Protein AF-A0A933KS26-F1 (afdb_monomer)

Nearest PDB structures (foldseek):
  6jbq-assembly1_C  TM=3.076E-01  e=9.518E+00  Escherichia coli K-12

Mean predicted aligned error: 9.82 Å

Sequence (271 aa):
MSALLAINWEPELRGILIVIIAVGTLCGSVYLILGTNLGARLGFLVALAALAGWMFIMGATWWTYSKGLLGEEPSWQPVAGKTIVREYTALSELGLLESPFTATDDVAADAGSIETLLTEQGWAKLDSALPSFQQAASAGGVLVEETKTFAAGEFQVVNVFDIGGQRTPILFDGKVDFVAFFHKPHYVLVEVAPLVPQRTEPGRAPARAVIDTSRPHEYVYMIRDTGSKRVPAAIICISSLVILLLLCWLLHTRDRRVMENRSAKALPAGA

Radius of gyration: 31.99 Å; Cα contacts (8 Å, |Δi|>4): 354; chains: 1; bounding box: 66×69×98 Å

Foldseek 3Di:
DDPPDPPPPDVPVVVVVVVVCCCCVVLVVQLVVQCVVPNNVVSNLVSLLVVLVVLLVVLVVCLVVLDDDFWDAKAWAADPPLFKAQAQQVCVVVVLAVDRDDDDQFQVVSVVVVVVRNVVVPWDKDDPPDPVFVRVQVRSVVVCCVVVVDHPPQKDFDIKTKDFFDFDDCPPNNPCVVPRPDGDKIKMKTKMFTWDDWDDDPPDDTDDTDGDRNGHIMIGIIIIDNICGSVVSNCSNVVSVVSSVVSVVVVVVVVVVVVVVVPDDDDPDDD

Secondary structure (DSSP, 8-state):
---S------HHHHHHHHHHHHHIIIIIHHHHHHHHHH-HHHHHHHHHHHHHHHHHHHHHHHHHHT-SS--PPPEEEEPTT-SEE-SHHHHHHTTSSSSPPPP-S-HHHHHHHHHHHHHHTTPEEPPTTSHHHHHHHHHHHHHHHHTTSS-TTSEEEEEEEEEE--EE--BGGGTBGGG--EE--EEEEEEEEEB------TTSPPPPP-B-TTS--EEEEEEEE---TTHHHHHHHHHHHHHHHHHHHHHHHHHHHHHHHHHSPPPPPP-

Structure (mmCIF, N/CA/C/O backbone):
data_AF-A0A933KS26-F1
#
_entry.id   AF-A0A933KS26-F1
#
loop_
_atom_site.group_PDB
_atom_site.id
_atom_site.type_symbol
_atom_site.label_atom_id
_atom_site.label_alt_id
_atom_site.label_comp_id
_atom_site.label_asym_id
_atom_site.label_entity_id
_atom_site.label_seq_id
_atom_site.pdbx_PDB_ins_code
_atom_site.Cartn_x
_atom_site.Cartn_y
_atom_site.Cartn_z
_atom_site.occupancy
_atom_site.B_iso_or_equiv
_atom_site.auth_seq_id
_atom_site.auth_comp_id
_atom_site.auth_asym_id
_atom_site.auth_atom_id
_atom_site.pdbx_PDB_model_num
ATOM 1 N N . MET A 1 1 ? 2.647 50.883 -29.954 1.00 39.91 1 MET A N 1
ATOM 2 C CA . MET A 1 1 ? 3.606 49.795 -30.236 1.00 39.91 1 MET A CA 1
ATOM 3 C C . MET A 1 1 ? 3.744 48.988 -28.955 1.00 39.91 1 MET A C 1
ATOM 5 O O . MET A 1 1 ? 4.639 49.237 -28.166 1.00 39.91 1 MET A O 1
ATOM 9 N N . SER A 1 2 ? 2.772 48.114 -28.697 1.00 47.41 2 SER A N 1
ATOM 10 C CA . SER A 1 2 ? 2.644 47.382 -27.431 1.00 47.41 2 SER A CA 1
ATOM 11 C C . SER A 1 2 ? 2.545 45.898 -27.757 1.00 47.41 2 SER A C 1
ATOM 13 O O . SER A 1 2 ? 1.475 45.308 -27.727 1.00 47.41 2 SER A O 1
ATOM 15 N N . ALA A 1 3 ? 3.677 45.333 -28.168 1.00 53.22 3 ALA A N 1
ATOM 16 C CA . ALA A 1 3 ? 3.873 43.900 -28.360 1.00 53.22 3 ALA A CA 1
ATOM 17 C C . ALA A 1 3 ? 4.931 43.409 -27.361 1.00 53.22 3 ALA A C 1
ATOM 19 O O . ALA A 1 3 ? 5.930 42.803 -27.732 1.00 53.22 3 ALA A O 1
ATOM 20 N N . LEU A 1 4 ? 4.742 43.741 -26.083 1.00 47.09 4 LEU A N 1
ATOM 21 C CA . LEU A 1 4 ? 5.541 43.209 -24.988 1.00 47.09 4 LEU A CA 1
ATOM 22 C C . LEU A 1 4 ? 4.600 42.487 -24.023 1.00 47.09 4 LEU A C 1
ATOM 24 O O . LEU A 1 4 ? 3.883 43.113 -23.251 1.00 47.09 4 LEU A O 1
ATOM 28 N N . LEU A 1 5 ? 4.669 41.155 -24.096 1.00 49.09 5 LEU A N 1
ATOM 29 C CA . LEU A 1 5 ? 4.452 40.229 -22.982 1.00 49.09 5 LEU A CA 1
ATOM 30 C C . LEU A 1 5 ? 3.000 39.967 -22.554 1.00 49.09 5 LEU A C 1
ATOM 32 O O . LEU A 1 5 ? 2.676 40.003 -21.372 1.00 49.09 5 LEU A O 1
ATOM 36 N N . ALA A 1 6 ? 2.162 39.527 -23.493 1.00 48.25 6 ALA A N 1
ATOM 37 C CA . ALA A 1 6 ? 1.100 38.580 -23.151 1.00 48.25 6 ALA A CA 1
ATOM 38 C C . ALA A 1 6 ? 1.718 37.177 -22.986 1.00 48.25 6 ALA A C 1
ATOM 40 O O . ALA A 1 6 ? 1.556 36.306 -23.836 1.00 48.25 6 ALA A O 1
ATOM 41 N N . ILE A 1 7 ? 2.493 36.963 -21.917 1.00 59.97 7 ILE A N 1
ATOM 42 C CA . ILE A 1 7 ? 2.753 35.603 -21.430 1.00 59.97 7 ILE A CA 1
ATOM 43 C C . ILE A 1 7 ? 1.516 35.240 -20.620 1.00 59.97 7 ILE A C 1
ATOM 45 O O . ILE A 1 7 ? 1.444 35.497 -19.420 1.00 59.97 7 ILE A O 1
ATOM 49 N N . ASN A 1 8 ? 0.501 34.725 -21.308 1.00 63.41 8 ASN A N 1
ATOM 50 C CA . ASN A 1 8 ? -0.657 34.166 -20.637 1.00 63.41 8 ASN A CA 1
ATOM 51 C C . ASN A 1 8 ? -0.196 32.909 -19.882 1.00 63.41 8 ASN A C 1
ATOM 53 O O . ASN A 1 8 ? 0.562 32.096 -20.420 1.00 63.41 8 ASN A O 1
ATOM 57 N N . TRP A 1 9 ? -0.571 32.776 -18.609 1.00 68.25 9 TRP A N 1
ATOM 58 C CA . TRP A 1 9 ? -0.216 31.601 -17.815 1.00 68.25 9 TRP A CA 1
ATOM 59 C C . TRP A 1 9 ? -1.054 30.409 -18.279 1.00 68.25 9 TRP A C 1
ATOM 61 O O . TRP A 1 9 ? -2.146 30.166 -17.774 1.00 68.25 9 TRP A O 1
ATOM 71 N N . GLU A 1 10 ? -0.533 29.678 -19.261 1.00 80.38 10 GLU A N 1
ATOM 72 C CA . GLU A 1 10 ? -1.146 28.467 -19.807 1.00 80.38 10 GLU A CA 1
ATOM 73 C C . GLU A 1 10 ? -0.309 27.252 -19.377 1.00 80.38 10 GLU A C 1
ATOM 75 O O . GLU A 1 10 ? 0.613 26.834 -20.091 1.00 80.38 10 GLU A O 1
ATOM 80 N N . PRO A 1 11 ? -0.559 26.706 -18.169 1.00 74.31 11 PRO A N 1
ATOM 81 C CA . PRO A 1 11 ? 0.260 25.639 -17.596 1.00 74.31 11 PRO A CA 1
ATOM 82 C C . PRO A 1 11 ? 0.267 24.374 -18.463 1.00 74.31 11 PRO A C 1
ATOM 84 O O . PRO A 1 11 ? 1.274 23.670 -18.498 1.00 74.31 11 PRO A O 1
ATOM 87 N N . GLU A 1 12 ? -0.807 24.125 -19.211 1.00 83.44 12 GLU A N 1
ATOM 88 C CA . GLU A 1 12 ? -0.929 22.984 -20.121 1.00 83.44 12 GLU A CA 1
ATOM 89 C C . GLU A 1 12 ? 0.024 23.097 -21.321 1.00 83.44 12 GLU A C 1
ATOM 91 O O . GLU A 1 12 ? 0.838 22.199 -21.547 1.00 83.44 12 GLU A O 1
ATOM 96 N N . LEU A 1 13 ? 0.009 24.228 -22.044 1.00 83.75 13 LEU A N 1
ATOM 97 C CA . LEU A 1 13 ? 0.915 24.452 -23.178 1.00 83.75 13 LEU A CA 1
ATOM 98 C C . LEU A 1 13 ? 2.374 24.489 -22.735 1.00 83.75 13 LEU A C 1
ATOM 100 O O . LEU A 1 13 ? 3.243 23.898 -23.380 1.00 83.75 13 LEU A O 1
ATOM 104 N N . ARG A 1 14 ? 2.652 25.155 -21.609 1.00 83.62 14 ARG A N 1
ATOM 105 C CA . ARG A 1 14 ? 4.003 25.213 -21.052 1.00 83.62 14 ARG A CA 1
ATOM 106 C C . ARG A 1 14 ? 4.489 23.823 -20.647 1.00 83.62 14 ARG A C 1
ATOM 108 O O . ARG A 1 14 ? 5.637 23.490 -20.928 1.00 83.62 14 ARG A O 1
ATOM 115 N N . GLY A 1 15 ? 3.629 23.014 -20.030 1.00 87.75 15 GLY A N 1
ATOM 116 C CA . GLY A 1 15 ? 3.935 21.636 -19.651 1.00 87.75 15 GLY A CA 1
ATOM 117 C C . GLY A 1 15 ? 4.295 20.773 -20.859 1.00 87.75 15 GLY A C 1
ATOM 118 O O . GLY A 1 15 ? 5.360 20.156 -20.873 1.00 87.75 15 GLY A O 1
ATOM 119 N N . ILE A 1 16 ? 3.469 20.796 -21.908 1.00 89.75 16 ILE A N 1
ATOM 120 C CA . ILE A 1 16 ? 3.724 20.045 -23.148 1.00 89.75 16 ILE A CA 1
ATOM 121 C C . ILE A 1 16 ? 5.032 20.504 -23.802 1.00 89.75 16 ILE A C 1
ATOM 123 O O . ILE A 1 16 ? 5.861 19.671 -24.173 1.00 89.75 16 ILE A O 1
ATOM 127 N N . LEU A 1 17 ? 5.256 21.818 -23.903 1.00 90.31 17 LEU A N 1
ATOM 128 C CA . LEU A 1 17 ? 6.472 22.367 -24.501 1.00 90.31 17 LEU A CA 1
ATOM 129 C C . LEU A 1 17 ? 7.728 21.930 -23.733 1.00 90.31 17 LEU A C 1
ATOM 131 O O . LEU A 1 17 ? 8.716 21.538 -24.352 1.00 90.31 17 LEU A O 1
ATOM 135 N N . ILE A 1 18 ? 7.686 21.944 -22.397 1.00 91.31 18 ILE A N 1
ATOM 136 C CA . ILE A 1 18 ? 8.793 21.473 -21.553 1.00 91.31 18 ILE A CA 1
ATOM 137 C C . ILE A 1 18 ? 9.080 19.993 -21.816 1.00 91.31 18 ILE A C 1
ATOM 139 O O . ILE A 1 18 ? 10.245 19.627 -21.947 1.00 91.31 18 ILE A O 1
ATOM 143 N N . VAL A 1 19 ? 8.051 19.150 -21.944 1.00 90.62 19 VAL A N 1
ATOM 144 C CA . VAL A 1 19 ? 8.231 17.721 -22.249 1.00 90.62 19 VAL A CA 1
ATOM 145 C C . VAL A 1 19 ? 8.859 17.527 -23.630 1.00 90.62 19 VAL A C 1
ATOM 147 O O . VAL A 1 19 ? 9.815 16.765 -23.754 1.00 90.62 19 VAL A O 1
ATOM 150 N N . ILE A 1 20 ? 8.393 18.247 -24.656 1.00 91.94 20 ILE A N 1
ATOM 151 C CA . ILE A 1 20 ? 8.970 18.173 -26.009 1.00 91.94 20 ILE A CA 1
ATOM 152 C C . ILE A 1 20 ? 10.442 18.596 -25.991 1.00 91.94 20 ILE A C 1
ATOM 154 O O . ILE A 1 20 ? 11.290 17.887 -26.536 1.00 91.94 20 ILE A O 1
ATOM 158 N N . ILE A 1 21 ? 10.764 19.717 -25.339 1.00 92.81 21 ILE A N 1
ATOM 159 C CA . ILE A 1 21 ? 12.144 20.203 -25.219 1.00 92.81 21 ILE A CA 1
ATOM 160 C C . ILE A 1 21 ? 12.997 19.200 -24.438 1.00 92.81 21 ILE A C 1
ATOM 162 O O . ILE A 1 21 ? 14.117 18.914 -24.856 1.00 92.81 21 ILE A O 1
ATOM 166 N N . ALA A 1 22 ? 12.487 18.626 -23.346 1.00 91.44 22 ALA A N 1
ATOM 167 C CA . ALA A 1 22 ? 13.200 17.621 -22.564 1.00 91.44 22 ALA A CA 1
ATOM 168 C C . ALA A 1 22 ? 13.488 16.359 -23.389 1.00 91.44 22 ALA A C 1
ATOM 170 O O . ALA A 1 22 ? 14.626 15.901 -23.408 1.00 91.44 22 ALA A O 1
ATOM 171 N N . VAL A 1 23 ? 12.508 15.829 -24.128 1.00 90.81 23 VAL A N 1
ATOM 172 C CA . VAL A 1 23 ? 12.695 14.647 -24.989 1.00 90.81 23 VAL A CA 1
ATOM 173 C C . VAL A 1 23 ? 13.665 14.952 -26.133 1.00 90.81 23 VAL A C 1
ATOM 175 O O . VAL A 1 23 ? 14.605 14.189 -26.363 1.00 90.81 23 VAL A O 1
ATOM 178 N N . GLY A 1 24 ? 13.489 16.083 -26.821 1.00 91.62 24 GLY A N 1
ATOM 179 C CA . GLY A 1 24 ? 14.363 16.501 -27.918 1.00 91.62 24 GLY A CA 1
ATOM 180 C C . GLY A 1 24 ? 15.803 16.752 -27.466 1.00 91.62 24 GLY A C 1
ATOM 181 O O . GLY A 1 24 ? 16.745 16.329 -28.132 1.00 91.62 24 GLY A O 1
ATOM 182 N N . THR A 1 25 ? 15.988 17.373 -26.302 1.00 92.38 25 THR A N 1
ATOM 183 C CA . THR A 1 25 ? 17.320 17.699 -25.778 1.00 92.38 25 THR A CA 1
ATOM 184 C C . THR A 1 25 ? 17.983 16.480 -25.152 1.00 92.38 25 THR A C 1
ATOM 186 O O . THR A 1 25 ? 19.143 16.222 -25.438 1.00 92.38 25 THR A O 1
ATOM 189 N N . LEU A 1 26 ? 17.281 15.697 -24.331 1.00 89.75 26 LEU A N 1
ATOM 190 C CA . LEU A 1 26 ? 17.868 14.554 -23.629 1.00 89.75 26 LEU A CA 1
ATOM 191 C C . LEU A 1 26 ? 18.046 13.344 -24.554 1.00 89.75 26 LEU A C 1
ATOM 193 O O . LEU A 1 26 ? 19.147 12.819 -24.673 1.00 89.75 26 LEU A O 1
ATOM 197 N N . CYS A 1 27 ? 16.981 12.906 -25.232 1.00 91.62 27 CYS A N 1
ATOM 198 C CA . CYS A 1 27 ? 17.033 11.720 -26.094 1.00 91.62 27 CYS A CA 1
ATOM 199 C C . CYS A 1 27 ? 17.557 12.067 -27.493 1.00 91.62 27 CYS A C 1
ATOM 201 O O . CYS A 1 27 ? 18.358 11.328 -28.068 1.00 91.62 27 CYS A O 1
ATOM 203 N N . GLY A 1 28 ? 17.120 13.205 -28.042 1.00 91.81 28 GLY A N 1
ATOM 204 C CA . GLY A 1 28 ? 17.497 13.626 -29.389 1.00 91.81 28 GLY A CA 1
ATOM 205 C C . GLY A 1 28 ? 18.976 13.991 -29.517 1.00 91.81 28 GLY A C 1
ATOM 206 O O . GLY A 1 28 ? 19.600 13.582 -30.493 1.00 91.81 28 GLY A O 1
ATOM 207 N N . SER A 1 29 ? 19.579 14.675 -28.535 1.00 94.12 29 SER A N 1
ATOM 208 C CA . SER A 1 29 ? 21.012 15.017 -28.603 1.00 94.12 29 SER A CA 1
ATOM 209 C C . SER A 1 29 ? 21.910 13.777 -28.629 1.00 94.12 29 SER A C 1
ATOM 211 O O . SER A 1 29 ? 22.796 13.680 -29.478 1.00 94.12 29 SER A O 1
ATOM 213 N N . VAL A 1 30 ? 21.635 12.792 -27.767 1.00 94.31 30 VAL A N 1
ATOM 214 C CA . VAL A 1 30 ? 22.367 11.519 -27.718 1.00 94.31 30 VAL A CA 1
ATOM 215 C C . VAL A 1 30 ? 22.238 10.784 -29.052 1.00 94.31 30 VAL A C 1
ATOM 217 O O . VAL A 1 30 ? 23.239 10.314 -29.595 1.00 94.31 30 VAL A O 1
ATOM 220 N N . TYR A 1 31 ? 21.033 10.743 -29.630 1.00 95.25 31 TYR A N 1
ATOM 221 C CA . TYR A 1 31 ? 20.826 10.161 -30.953 1.00 95.25 31 TYR A CA 1
ATOM 222 C C . TYR A 1 31 ? 21.597 10.901 -32.054 1.00 95.25 31 TYR A C 1
ATOM 224 O O . TYR A 1 31 ? 22.240 10.243 -32.867 1.00 95.25 31 TYR A O 1
ATOM 232 N N . LEU A 1 32 ? 21.577 12.237 -32.095 1.00 94.50 32 LEU A N 1
ATOM 233 C CA . LEU A 1 32 ? 22.277 13.009 -33.129 1.00 94.50 32 LEU A CA 1
ATOM 234 C C . LEU A 1 32 ? 23.794 12.799 -33.073 1.00 94.50 32 LEU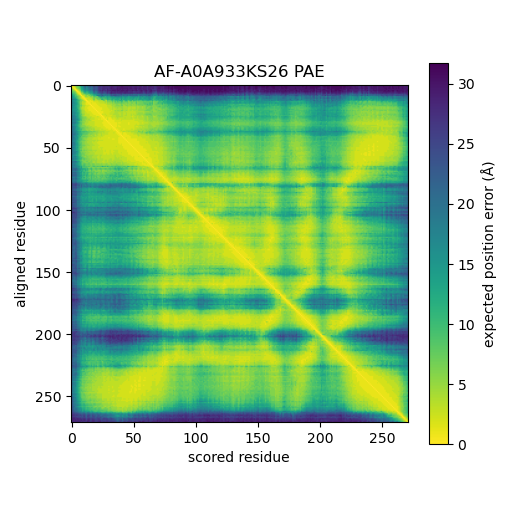 A C 1
ATOM 236 O O . LEU A 1 32 ? 24.423 12.615 -34.114 1.00 94.50 32 LEU A O 1
ATOM 240 N N . ILE A 1 33 ? 24.374 12.766 -31.871 1.00 95.00 33 ILE A N 1
ATOM 241 C CA . ILE A 1 33 ? 25.806 12.499 -31.680 1.00 95.00 33 ILE A CA 1
ATOM 242 C C . ILE A 1 33 ? 26.152 11.083 -32.156 1.00 95.00 33 ILE A C 1
ATOM 244 O O . ILE A 1 33 ? 27.109 10.891 -32.904 1.00 95.00 33 ILE A O 1
ATOM 248 N N . LEU A 1 34 ? 25.377 10.071 -31.766 1.00 95.62 34 LEU A N 1
ATOM 249 C CA . LEU A 1 34 ? 25.652 8.691 -32.175 1.00 95.62 34 LEU A CA 1
ATOM 250 C C . LEU A 1 34 ? 25.362 8.458 -33.662 1.00 95.62 34 LEU A C 1
ATOM 252 O O . LEU A 1 34 ? 26.085 7.718 -34.325 1.00 95.62 34 LEU A O 1
ATOM 256 N N . GLY A 1 35 ? 24.330 9.099 -34.203 1.00 94.69 35 GLY A N 1
ATOM 257 C CA . GLY A 1 35 ? 23.905 8.975 -35.593 1.00 94.69 35 GLY A CA 1
ATOM 258 C C . GLY A 1 35 ? 24.939 9.506 -36.582 1.00 94.69 35 GLY A C 1
ATOM 259 O O . GLY A 1 35 ? 25.124 8.898 -37.635 1.00 94.69 35 GLY A O 1
ATOM 260 N N . THR A 1 36 ? 25.657 10.579 -36.238 1.00 95.06 36 THR A N 1
ATOM 261 C CA . THR A 1 36 ? 26.740 11.120 -37.079 1.00 95.06 36 THR A CA 1
ATOM 262 C C . THR A 1 36 ? 28.006 10.264 -37.045 1.00 95.06 36 THR A C 1
ATOM 264 O O . THR A 1 36 ? 28.696 10.179 -38.055 1.00 95.06 36 THR A O 1
ATOM 267 N N . ASN A 1 37 ? 28.289 9.582 -35.930 1.00 95.31 37 ASN A N 1
ATOM 268 C CA . ASN A 1 37 ? 29.493 8.755 -35.777 1.00 95.31 37 ASN A CA 1
ATOM 269 C C . ASN A 1 37 ? 29.310 7.302 -36.248 1.00 95.31 37 ASN A C 1
ATOM 271 O O . ASN A 1 37 ? 30.234 6.696 -36.787 1.00 95.31 37 ASN A O 1
ATOM 275 N N . LEU A 1 38 ? 28.128 6.722 -36.029 1.00 92.44 38 LEU A N 1
ATOM 276 C CA . LEU A 1 38 ? 27.852 5.294 -36.233 1.00 92.44 38 LEU A CA 1
ATOM 277 C C . LEU A 1 38 ? 26.854 5.019 -37.373 1.00 92.44 38 LEU A C 1
ATOM 279 O O . LEU A 1 38 ? 26.616 3.861 -37.727 1.00 92.44 38 LEU A O 1
ATOM 283 N N . GLY A 1 39 ? 26.263 6.072 -37.943 1.00 93.81 39 GLY A N 1
ATOM 284 C CA . GLY A 1 39 ? 25.166 6.008 -38.905 1.00 93.81 39 GLY A CA 1
ATOM 285 C C . GLY A 1 39 ? 23.793 5.991 -38.227 1.00 93.81 39 GLY A C 1
ATOM 286 O O . GLY A 1 39 ? 23.623 5.432 -37.145 1.00 93.81 39 GLY A O 1
ATOM 287 N N . ALA A 1 40 ? 22.783 6.567 -38.888 1.00 92.75 40 ALA A N 1
ATOM 288 C CA . ALA A 1 40 ? 21.451 6.802 -38.315 1.00 92.75 40 ALA A CA 1
ATOM 289 C C . ALA A 1 40 ? 20.807 5.546 -37.697 1.00 92.75 40 ALA A C 1
ATOM 291 O O . ALA A 1 40 ? 20.343 5.562 -36.561 1.00 92.75 40 ALA A O 1
ATOM 292 N N . ARG A 1 41 ? 20.825 4.415 -38.412 1.00 92.44 41 ARG A N 1
ATOM 293 C CA . ARG A 1 41 ? 20.159 3.186 -37.952 1.00 92.44 41 ARG A CA 1
ATOM 294 C C . ARG A 1 41 ? 20.836 2.567 -36.726 1.00 92.44 41 ARG A C 1
ATOM 296 O O . ARG A 1 41 ? 20.150 2.089 -35.829 1.00 92.44 41 ARG A O 1
ATOM 303 N N . LEU A 1 42 ? 22.171 2.573 -36.688 1.00 93.38 42 LEU A N 1
ATOM 304 C CA . LEU A 1 42 ? 22.922 2.013 -35.565 1.00 93.38 42 LEU A CA 1
ATOM 305 C C . LEU A 1 42 ? 22.930 2.967 -34.373 1.00 93.38 42 LEU A C 1
ATOM 307 O O . LEU A 1 42 ? 22.696 2.532 -33.250 1.00 93.38 42 LEU A O 1
ATOM 311 N N . GLY A 1 43 ? 23.113 4.263 -34.629 1.00 94.12 43 GLY A N 1
ATOM 312 C CA . GLY A 1 43 ? 23.008 5.306 -33.617 1.00 94.12 43 GLY A CA 1
ATOM 313 C C . GLY A 1 43 ? 21.656 5.283 -32.905 1.00 94.12 43 GLY A C 1
ATOM 314 O O . GLY A 1 43 ? 21.623 5.405 -31.685 1.00 94.12 43 GLY A O 1
ATOM 315 N N . PHE A 1 44 ? 20.557 5.023 -33.626 1.00 94.00 44 PHE A N 1
ATOM 316 C CA . PHE A 1 44 ? 19.229 4.856 -33.025 1.00 94.00 44 PHE A CA 1
ATOM 317 C C . PHE A 1 44 ? 19.162 3.662 -32.065 1.00 94.00 44 PHE A C 1
ATOM 319 O O . PHE A 1 44 ? 18.711 3.817 -30.933 1.00 94.00 44 PHE A O 1
ATOM 326 N N . LEU A 1 45 ? 19.636 2.481 -32.483 1.00 94.75 45 LEU A N 1
ATOM 327 C CA . LEU A 1 45 ? 19.616 1.279 -31.637 1.00 94.75 45 LEU A CA 1
ATOM 328 C C . LEU A 1 45 ? 20.463 1.451 -30.372 1.00 94.75 45 LEU A C 1
ATOM 330 O O . LEU A 1 45 ? 20.037 1.040 -29.295 1.00 94.75 45 LEU A O 1
ATOM 334 N N . VAL A 1 46 ? 21.634 2.084 -30.490 1.00 95.69 46 VAL A N 1
ATOM 335 C CA . VAL A 1 46 ? 22.512 2.362 -29.344 1.00 95.69 46 VAL A CA 1
ATOM 336 C C . VAL A 1 46 ? 21.882 3.396 -28.409 1.00 95.69 46 VAL A C 1
ATOM 338 O O . VAL A 1 46 ? 21.859 3.179 -27.200 1.00 95.69 46 VAL A O 1
ATOM 341 N N . ALA A 1 47 ? 21.322 4.486 -28.943 1.00 95.56 47 ALA A N 1
ATOM 342 C CA . ALA A 1 47 ? 20.643 5.502 -28.139 1.00 95.56 47 ALA A CA 1
ATOM 343 C C . ALA A 1 47 ? 19.429 4.923 -27.392 1.00 95.56 47 ALA A C 1
ATOM 345 O O . ALA A 1 47 ? 19.246 5.192 -26.206 1.00 95.56 47 ALA A O 1
ATOM 346 N N . LEU A 1 48 ? 18.630 4.081 -28.055 1.00 94.44 48 LEU A N 1
ATOM 347 C CA . LEU A 1 48 ? 17.480 3.423 -27.437 1.00 94.44 48 LEU A CA 1
ATOM 348 C C . LEU A 1 48 ? 17.910 2.417 -26.359 1.00 94.44 48 LEU A C 1
ATOM 350 O O . LEU A 1 48 ? 17.275 2.345 -25.309 1.00 94.44 48 LEU A O 1
ATOM 354 N N . ALA A 1 49 ? 19.006 1.683 -26.579 1.00 96.25 49 ALA A N 1
ATOM 355 C CA . ALA A 1 49 ? 19.572 0.786 -25.572 1.00 96.25 49 ALA A CA 1
ATOM 356 C C . ALA A 1 49 ? 20.056 1.569 -24.343 1.00 96.25 49 ALA A C 1
ATOM 358 O O . ALA A 1 49 ? 19.782 1.172 -23.213 1.00 96.25 49 ALA A O 1
ATOM 359 N N . ALA A 1 50 ? 20.705 2.718 -24.552 1.00 95.25 50 ALA A N 1
ATOM 360 C CA . ALA A 1 50 ? 21.128 3.600 -23.470 1.00 95.25 50 ALA A CA 1
ATOM 361 C C . ALA A 1 50 ? 19.931 4.150 -22.674 1.00 95.25 50 ALA A C 1
ATOM 363 O O . ALA A 1 50 ? 19.956 4.125 -21.444 1.00 95.25 50 ALA A O 1
ATOM 364 N N . LEU A 1 51 ? 18.859 4.575 -23.354 1.00 95.00 51 LEU A N 1
ATOM 365 C CA . LEU A 1 51 ? 17.626 5.022 -22.701 1.00 95.00 51 LEU A CA 1
ATOM 366 C C . LEU A 1 51 ? 16.973 3.895 -21.888 1.00 95.00 51 LEU A C 1
ATOM 368 O O . LEU A 1 51 ? 16.587 4.117 -20.743 1.00 95.00 51 LEU A O 1
ATOM 372 N N . ALA A 1 52 ? 16.887 2.682 -22.443 1.00 96.50 52 ALA A N 1
ATOM 373 C CA . ALA A 1 52 ? 16.352 1.519 -21.736 1.00 96.50 52 ALA A CA 1
ATOM 374 C C . ALA A 1 52 ? 17.197 1.157 -20.502 1.00 96.50 52 ALA A C 1
ATOM 376 O O . ALA A 1 52 ? 16.647 0.866 -19.442 1.00 96.50 52 ALA A O 1
ATOM 377 N N . GLY A 1 53 ? 18.528 1.242 -20.604 1.00 96.50 53 GLY A N 1
ATOM 378 C CA . GLY A 1 53 ? 19.439 1.043 -19.475 1.00 96.50 53 GLY A CA 1
ATOM 379 C C . GLY A 1 53 ? 19.284 2.105 -18.389 1.00 96.50 53 GLY A C 1
ATOM 380 O O . GLY A 1 53 ? 19.235 1.776 -17.205 1.00 96.50 53 GLY A O 1
ATOM 381 N N . TRP A 1 54 ? 19.120 3.369 -18.778 1.00 95.38 54 TRP A N 1
ATOM 382 C CA . TRP A 1 54 ? 18.826 4.447 -17.837 1.00 95.38 54 TRP A CA 1
ATOM 383 C C . TRP A 1 54 ? 17.475 4.239 -17.135 1.00 95.38 54 TRP A C 1
ATOM 385 O O . TRP A 1 54 ? 17.404 4.315 -15.909 1.00 95.38 54 TRP A O 1
ATOM 395 N N . MET A 1 55 ? 16.423 3.889 -17.885 1.00 94.94 55 MET A N 1
ATOM 396 C CA . MET A 1 55 ? 15.101 3.576 -17.331 1.00 94.94 55 MET A CA 1
ATOM 397 C C . MET A 1 55 ? 15.130 2.367 -16.396 1.00 94.94 55 MET A C 1
ATOM 399 O O . MET A 1 55 ? 14.430 2.368 -15.389 1.00 94.94 55 MET A O 1
ATOM 403 N N . PHE A 1 56 ? 15.958 1.359 -16.679 1.00 96.56 56 PHE A N 1
ATOM 404 C CA . PHE A 1 56 ? 16.172 0.228 -15.779 1.00 96.56 56 PHE A CA 1
ATOM 405 C C . PHE A 1 56 ? 16.797 0.670 -14.447 1.00 96.56 56 PHE A C 1
ATOM 407 O O . PHE A 1 56 ? 16.283 0.311 -13.389 1.00 96.56 56 PHE A O 1
ATOM 414 N N . ILE A 1 57 ? 17.845 1.501 -14.472 1.00 95.31 57 ILE A N 1
ATOM 415 C CA . ILE A 1 57 ? 18.492 2.016 -13.250 1.00 95.31 57 ILE A CA 1
ATOM 416 C C . ILE A 1 57 ? 17.519 2.884 -12.436 1.00 95.31 57 ILE A C 1
ATOM 418 O O . ILE A 1 57 ? 17.415 2.733 -11.213 1.00 95.31 57 ILE A O 1
ATOM 422 N N . MET A 1 58 ? 16.767 3.764 -13.103 1.00 93.88 58 MET A N 1
ATOM 423 C CA . MET A 1 58 ? 15.741 4.582 -12.450 1.00 93.88 58 MET A CA 1
ATOM 424 C C . MET A 1 58 ? 14.615 3.716 -11.890 1.00 93.88 58 MET A C 1
ATOM 426 O O . MET A 1 58 ? 14.247 3.883 -10.733 1.00 93.88 58 MET A O 1
ATOM 430 N N . GLY A 1 59 ? 14.127 2.744 -12.661 1.00 93.12 59 GLY A N 1
ATOM 431 C CA . GLY A 1 59 ? 13.104 1.791 -12.241 1.00 93.12 59 GLY A CA 1
ATOM 432 C C . GLY A 1 59 ? 13.535 0.977 -11.022 1.00 93.12 59 GLY A C 1
ATOM 433 O O . GLY A 1 59 ? 12.766 0.855 -10.074 1.00 93.12 59 GLY A O 1
ATOM 434 N N . ALA A 1 60 ? 14.779 0.494 -10.981 1.00 92.69 60 ALA A N 1
ATOM 435 C CA . ALA A 1 60 ? 15.337 -0.206 -9.824 1.00 92.69 60 ALA A CA 1
ATOM 436 C C . ALA A 1 60 ? 15.420 0.702 -8.584 1.00 92.69 60 ALA A C 1
ATOM 438 O O . ALA A 1 60 ? 15.050 0.295 -7.479 1.00 92.69 60 ALA A O 1
ATOM 439 N N . THR A 1 61 ? 15.841 1.955 -8.767 1.00 91.69 61 THR A N 1
ATOM 440 C CA . THR A 1 61 ? 15.895 2.961 -7.693 1.00 91.69 61 THR A CA 1
ATOM 441 C C . THR A 1 61 ? 14.494 3.273 -7.158 1.00 91.69 61 THR A C 1
ATOM 443 O O . THR A 1 61 ? 14.256 3.251 -5.950 1.00 91.69 61 THR A O 1
ATOM 446 N N . TRP A 1 62 ? 13.539 3.521 -8.052 1.00 92.56 62 TRP A N 1
ATOM 447 C CA . TRP A 1 62 ? 12.137 3.792 -7.738 1.00 92.56 62 TRP A CA 1
ATOM 448 C C . TRP A 1 62 ? 11.455 2.617 -7.049 1.00 92.56 62 TRP A C 1
ATOM 450 O O . TRP A 1 62 ? 10.745 2.822 -6.066 1.00 92.56 62 TRP A O 1
ATOM 460 N N . TRP A 1 63 ? 11.722 1.393 -7.500 1.00 89.75 63 TRP A N 1
ATOM 461 C CA . TRP A 1 63 ? 11.206 0.179 -6.879 1.00 89.75 63 TRP A CA 1
ATOM 462 C C . TRP A 1 63 ? 11.762 -0.000 -5.458 1.00 89.75 63 TRP A C 1
ATOM 464 O O . TRP A 1 63 ? 10.998 -0.249 -4.523 1.00 89.75 63 TRP A O 1
ATOM 474 N N . THR A 1 64 ? 13.066 0.219 -5.266 1.00 86.75 64 THR A N 1
ATOM 475 C CA . THR A 1 64 ? 13.730 0.074 -3.960 1.00 86.75 64 THR A CA 1
ATOM 476 C C . THR A 1 64 ? 13.218 1.098 -2.949 1.00 86.75 64 THR A C 1
ATOM 478 O O . THR A 1 64 ? 12.817 0.743 -1.840 1.00 86.75 64 THR A O 1
ATOM 481 N N . TYR A 1 65 ? 13.178 2.374 -3.339 1.00 86.44 65 TYR A N 1
ATOM 482 C CA . TYR A 1 65 ? 12.806 3.469 -2.441 1.00 86.44 65 TYR A CA 1
ATOM 483 C C . TYR A 1 65 ? 11.314 3.798 -2.433 1.00 86.44 65 TYR A C 1
ATOM 485 O O . TYR A 1 65 ? 10.904 4.664 -1.666 1.00 86.44 65 TYR A O 1
ATOM 493 N N . SER A 1 66 ? 10.495 3.127 -3.251 1.00 80.75 66 SER A N 1
ATOM 494 C CA . SER A 1 66 ? 9.077 3.473 -3.439 1.00 80.75 66 SER A CA 1
ATOM 495 C C . SER A 1 66 ? 8.907 4.961 -3.764 1.00 80.75 66 SER A C 1
ATOM 497 O O . SER A 1 66 ? 8.268 5.704 -3.019 1.00 80.75 66 SER A O 1
ATOM 499 N N . LYS A 1 67 ? 9.532 5.404 -4.858 1.00 85.12 67 LYS A N 1
ATOM 500 C CA . LYS A 1 67 ? 9.425 6.770 -5.403 1.00 85.12 67 LYS A CA 1
ATOM 501 C C . LYS A 1 67 ? 9.023 6.724 -6.878 1.00 85.12 67 LYS A C 1
ATOM 503 O O . LYS A 1 67 ? 9.145 5.682 -7.507 1.00 85.12 67 LYS A O 1
ATOM 508 N N . GLY A 1 68 ? 8.589 7.856 -7.432 1.00 85.56 68 GLY A N 1
ATOM 509 C CA . GLY A 1 68 ? 8.159 7.953 -8.830 1.00 85.56 68 GLY A CA 1
ATOM 510 C C . GLY A 1 68 ? 6.659 7.708 -8.975 1.00 85.56 68 GLY A C 1
ATOM 511 O O . GLY A 1 68 ? 5.877 8.277 -8.218 1.00 85.56 68 GLY A O 1
ATOM 512 N N . LEU A 1 69 ? 6.263 6.878 -9.944 1.00 86.88 69 LEU A N 1
ATOM 513 C CA . LEU A 1 69 ? 4.870 6.463 -10.106 1.00 86.88 69 LEU A CA 1
ATOM 514 C C . LEU A 1 69 ? 4.518 5.441 -9.020 1.00 86.88 69 LEU A C 1
ATOM 516 O O . LEU A 1 69 ? 4.997 4.306 -9.048 1.00 86.88 69 LEU A O 1
ATOM 520 N N . LEU A 1 70 ? 3.713 5.869 -8.054 1.00 89.56 70 LEU A N 1
ATOM 521 C CA . LEU A 1 70 ? 3.296 5.047 -6.924 1.00 89.56 70 LEU A CA 1
ATOM 522 C C . LEU A 1 70 ? 1.926 4.437 -7.190 1.00 89.56 70 LEU A C 1
ATOM 524 O O . LEU A 1 70 ? 1.050 5.087 -7.755 1.00 89.56 70 LEU A O 1
ATOM 528 N N . GLY A 1 71 ? 1.774 3.179 -6.780 1.00 89.81 71 GLY A N 1
ATOM 529 C CA . GLY A 1 71 ? 0.461 2.557 -6.646 1.00 89.81 71 GLY A CA 1
ATOM 530 C C . GLY A 1 71 ? -0.220 2.977 -5.347 1.00 89.81 71 GLY A C 1
ATOM 531 O O . GLY A 1 71 ? 0.271 3.838 -4.615 1.00 89.81 71 GLY A O 1
ATOM 532 N N . GLU A 1 72 ? -1.325 2.314 -5.039 1.00 90.88 72 GLU A N 1
ATOM 533 C CA . GLU A 1 72 ? -2.117 2.595 -3.843 1.00 90.88 72 GLU A CA 1
ATOM 534 C C . GLU A 1 72 ? -1.342 2.271 -2.563 1.00 90.88 72 GLU A C 1
ATOM 536 O O . GLU A 1 72 ? -0.609 1.274 -2.474 1.00 90.88 72 GLU A O 1
ATOM 541 N N . GLU A 1 73 ? -1.487 3.146 -1.570 1.00 89.12 73 GLU A N 1
ATOM 542 C CA . GLU A 1 73 ? -0.882 2.967 -0.258 1.00 89.12 73 GLU A CA 1
ATOM 543 C C . GLU A 1 73 ? -1.703 1.996 0.601 1.00 89.12 73 GLU A C 1
ATOM 545 O O . GLU A 1 73 ? -2.928 1.944 0.479 1.00 89.12 73 GLU A O 1
ATOM 550 N N . PRO A 1 74 ? -1.049 1.231 1.493 1.00 88.69 74 PRO A N 1
ATOM 551 C CA . PRO A 1 74 ? -1.758 0.327 2.382 1.00 88.69 74 PRO A CA 1
ATOM 552 C C . PRO A 1 74 ? -2.674 1.109 3.325 1.00 88.69 74 PRO A C 1
ATOM 554 O O . PRO A 1 74 ? -2.223 2.004 4.048 1.00 88.69 74 PRO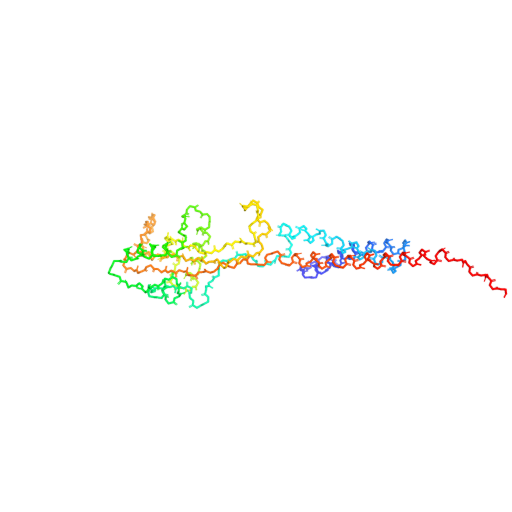 A O 1
ATOM 557 N N . SER A 1 75 ? -3.944 0.729 3.368 1.00 90.50 75 SER A N 1
ATOM 558 C CA . SER A 1 75 ? -4.988 1.397 4.142 1.00 90.50 75 SER A CA 1
ATOM 559 C C . SER A 1 75 ? -5.901 0.374 4.813 1.00 90.50 75 SER A C 1
ATOM 561 O O . SER A 1 75 ? -5.936 -0.797 4.441 1.00 90.50 75 SER A O 1
ATOM 563 N N . TRP A 1 76 ? -6.598 0.796 5.865 1.00 92.50 76 TRP A N 1
ATOM 564 C CA . TRP A 1 76 ? -7.675 -0.001 6.442 1.00 92.50 76 TRP A CA 1
ATOM 565 C C . TRP A 1 76 ? -8.934 0.241 5.620 1.00 92.50 76 TRP A C 1
ATOM 567 O O . TRP A 1 76 ? -9.312 1.390 5.410 1.00 92.50 76 TRP A O 1
ATOM 577 N N . GLN A 1 77 ? -9.543 -0.836 5.139 1.00 91.25 77 GLN A N 1
ATOM 578 C CA . GLN A 1 77 ? -10.747 -0.799 4.324 1.00 91.25 77 GLN A CA 1
ATOM 579 C C . GLN A 1 77 ? -11.909 -1.446 5.086 1.00 91.25 77 GLN A C 1
ATOM 581 O O . GLN A 1 77 ? -11.701 -2.418 5.825 1.00 91.25 77 GLN A O 1
ATOM 586 N N . PRO A 1 78 ? -13.138 -0.937 4.920 1.00 90.69 78 PRO A N 1
ATOM 587 C CA . PRO A 1 78 ? -14.316 -1.543 5.519 1.00 90.69 78 PRO A CA 1
ATOM 588 C C . PRO A 1 78 ? -14.566 -2.933 4.926 1.00 90.69 78 PRO A C 1
ATOM 590 O O . PRO A 1 78 ? -14.437 -3.143 3.717 1.00 90.69 78 PRO A O 1
ATOM 593 N N . VAL A 1 79 ? -14.974 -3.893 5.758 1.00 87.06 79 VAL A N 1
ATOM 594 C CA . VAL A 1 79 ? -15.409 -5.198 5.247 1.00 87.06 79 VAL A CA 1
ATOM 595 C C . VAL A 1 79 ? -16.809 -5.057 4.653 1.00 87.06 79 VAL A C 1
ATOM 597 O O . VAL A 1 79 ? -17.762 -4.700 5.347 1.00 87.06 79 VAL A O 1
ATOM 600 N N . ALA A 1 80 ? -16.937 -5.337 3.353 1.00 77.12 80 ALA A N 1
ATOM 601 C CA . ALA A 1 80 ? -18.170 -5.124 2.599 1.00 77.12 80 ALA A CA 1
ATOM 602 C C . ALA A 1 80 ? -19.400 -5.748 3.290 1.00 77.12 80 ALA A C 1
ATOM 604 O O . ALA A 1 80 ? -19.453 -6.954 3.531 1.00 77.12 80 ALA A O 1
ATOM 605 N N . GLY A 1 81 ? -20.388 -4.900 3.603 1.00 70.75 81 GLY A N 1
ATOM 606 C CA . GLY A 1 81 ? -21.663 -5.285 4.221 1.00 70.75 81 GLY A CA 1
ATOM 607 C C . GLY A 1 81 ? -21.608 -5.609 5.719 1.00 70.75 81 GLY A C 1
ATOM 608 O O . GLY A 1 81 ? -22.621 -6.030 6.265 1.00 70.75 81 GLY A O 1
ATOM 609 N N . LYS A 1 82 ? -20.449 -5.455 6.374 1.00 80.25 82 LYS A N 1
ATOM 610 C CA . LYS A 1 82 ? -20.191 -5.947 7.741 1.00 80.25 82 LYS A CA 1
ATOM 611 C C . LYS A 1 82 ? -19.394 -4.957 8.603 1.00 80.25 82 LYS A C 1
ATOM 613 O O . LYS A 1 82 ? -18.842 -5.341 9.626 1.00 80.25 82 LYS A O 1
ATOM 618 N N . THR A 1 83 ? -19.295 -3.700 8.171 1.00 80.88 83 THR A N 1
ATOM 619 C CA . THR A 1 83 ? -18.364 -2.712 8.736 1.00 80.88 83 THR A CA 1
ATOM 620 C C . THR A 1 83 ? -18.665 -2.337 10.179 1.00 80.88 83 THR A C 1
ATOM 622 O O . THR A 1 83 ? -17.726 -2.139 10.936 1.00 80.88 83 THR A O 1
ATOM 625 N N . ILE A 1 84 ? -19.940 -2.206 10.558 1.00 84.38 84 ILE A N 1
ATOM 626 C CA . ILE A 1 84 ? -20.343 -1.770 11.902 1.00 84.38 84 ILE A CA 1
ATOM 627 C C . ILE A 1 84 ? -21.249 -2.826 12.506 1.00 84.38 84 ILE A C 1
ATOM 629 O O . ILE A 1 84 ? -22.322 -3.117 11.975 1.00 84.38 84 ILE A O 1
ATOM 633 N N . VAL A 1 85 ? -20.802 -3.385 13.621 1.00 86.00 85 VAL A N 1
ATOM 634 C CA . VAL A 1 85 ? -21.472 -4.446 14.357 1.00 86.00 85 VAL A CA 1
ATOM 635 C C . VAL A 1 85 ? -22.006 -3.853 15.652 1.00 86.00 85 VAL A C 1
ATOM 637 O O . VAL A 1 85 ? -21.240 -3.518 16.553 1.00 86.00 85 VAL A O 1
ATOM 640 N N . ARG A 1 86 ? -23.329 -3.681 15.710 1.00 84.56 86 ARG A N 1
ATOM 641 C CA . ARG A 1 86 ? -24.034 -3.086 16.859 1.00 84.56 86 ARG A CA 1
ATOM 642 C C . ARG A 1 86 ? -24.608 -4.124 17.814 1.00 84.56 86 ARG A C 1
ATOM 644 O O . ARG A 1 86 ? -24.771 -3.854 18.995 1.00 84.56 86 ARG A O 1
ATOM 651 N N . GLU A 1 87 ? -24.946 -5.293 17.283 1.00 84.06 87 GLU A N 1
ATOM 652 C CA . GLU A 1 87 ? -25.544 -6.386 18.042 1.00 84.06 87 GLU A CA 1
ATOM 653 C C . GLU A 1 87 ? -24.487 -7.451 18.331 1.00 84.06 87 GLU A C 1
ATOM 655 O O . GLU A 1 87 ? -23.747 -7.863 17.436 1.00 84.06 87 GLU A O 1
ATOM 660 N N . TYR A 1 88 ? -24.425 -7.934 19.572 1.00 83.44 88 TYR A N 1
ATOM 661 C CA . TYR A 1 88 ? -23.454 -8.963 19.953 1.00 83.44 88 TYR A CA 1
ATOM 662 C C . TYR A 1 88 ? -23.708 -10.306 19.257 1.00 83.44 88 TYR A C 1
ATOM 664 O O . TYR A 1 88 ? -22.769 -11.039 18.952 1.00 83.44 88 TYR A O 1
ATOM 672 N N . THR A 1 89 ? -24.963 -10.606 18.924 1.00 84.06 89 THR A N 1
ATOM 673 C CA . THR A 1 89 ? -25.346 -11.766 18.106 1.00 84.06 89 THR A CA 1
ATOM 674 C C . THR A 1 89 ? -24.697 -11.715 16.725 1.00 84.06 89 THR A C 1
ATOM 676 O O . THR A 1 89 ? -24.150 -12.722 16.268 1.00 84.06 89 THR A O 1
ATOM 679 N N . ALA A 1 90 ? -24.654 -10.535 16.099 1.00 85.75 90 ALA A N 1
ATOM 680 C CA . ALA A 1 90 ? -24.045 -10.346 14.788 1.00 85.75 90 ALA A CA 1
ATOM 681 C C . ALA A 1 90 ? -22.536 -10.651 14.793 1.00 85.75 90 ALA A C 1
ATOM 683 O O . ALA A 1 90 ? -22.019 -11.118 13.785 1.00 85.75 90 ALA A O 1
ATOM 684 N N . LEU A 1 91 ? -21.820 -10.506 15.918 1.00 84.88 91 LEU A N 1
ATOM 685 C CA . LEU A 1 91 ? -20.411 -10.925 16.000 1.00 84.88 91 LEU A CA 1
ATOM 686 C C . LEU A 1 91 ? -20.244 -12.425 15.690 1.00 84.88 91 LEU A C 1
ATOM 688 O O . LEU A 1 91 ? -19.316 -12.813 14.978 1.00 84.88 91 LEU A O 1
ATOM 692 N N . SER A 1 92 ? -21.170 -13.268 16.154 1.00 85.56 92 SER A N 1
ATOM 693 C CA . SER A 1 92 ? -21.153 -14.707 15.853 1.00 85.56 92 SER A CA 1
ATOM 694 C C . SER A 1 92 ? -21.590 -15.029 14.419 1.00 85.56 92 SER A C 1
ATOM 696 O O . SER A 1 92 ? -20.973 -15.860 13.758 1.00 85.56 92 SER A O 1
ATOM 698 N N . GLU A 1 93 ? -22.579 -14.312 13.874 1.00 85.94 93 GLU A N 1
ATOM 699 C CA . GLU A 1 93 ? -23.0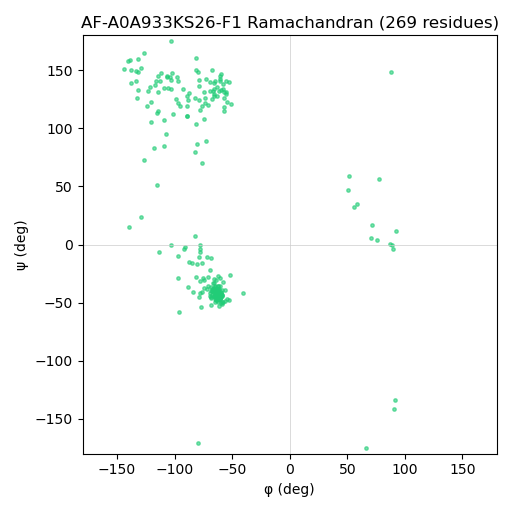19 -14.470 12.475 1.00 85.94 93 GLU A CA 1
ATOM 700 C C . GLU A 1 93 ? -21.922 -14.094 11.471 1.00 85.94 93 GLU A C 1
ATOM 702 O O . GLU A 1 93 ? -21.827 -14.638 10.366 1.00 85.94 93 GLU A O 1
ATOM 707 N N . LEU A 1 94 ? -21.064 -13.156 11.864 1.00 83.56 94 LEU A N 1
ATOM 708 C CA . LEU A 1 94 ? -19.901 -12.736 11.100 1.00 83.56 94 LEU A CA 1
ATOM 709 C C . LEU A 1 94 ? -18.728 -13.718 11.205 1.00 83.56 94 LEU A C 1
ATOM 711 O O . LEU A 1 94 ? -17.755 -13.547 10.469 1.00 83.56 94 LEU A O 1
ATOM 715 N N . GLY A 1 95 ? -18.833 -14.741 12.060 1.00 83.19 95 GLY A N 1
ATOM 716 C CA . GLY A 1 95 ? -17.766 -15.694 12.353 1.00 83.19 95 GLY A CA 1
ATOM 717 C C . GLY A 1 95 ? -16.631 -15.093 13.182 1.00 83.19 95 GLY A C 1
ATOM 718 O O . GLY A 1 95 ? -15.537 -15.650 13.191 1.00 83.19 95 GLY A O 1
ATOM 719 N N . LEU A 1 96 ? -16.864 -13.946 13.833 1.00 86.25 96 LEU A N 1
ATOM 720 C CA . LEU A 1 96 ? -15.901 -13.331 14.751 1.00 86.25 96 LEU A CA 1
ATOM 721 C C . LEU A 1 96 ? -15.915 -14.038 16.106 1.00 86.25 96 LEU A C 1
ATOM 723 O O . LEU A 1 96 ? -14.868 -14.099 16.736 1.00 86.25 96 LEU A O 1
ATOM 727 N N . LEU A 1 97 ? -17.083 -14.564 16.506 1.00 88.12 97 LEU A N 1
ATOM 728 C CA . LEU A 1 97 ? -17.284 -15.413 17.680 1.00 88.12 97 LEU A CA 1
ATOM 729 C C . LEU A 1 97 ? -17.759 -16.815 17.271 1.00 88.12 97 LEU A C 1
ATOM 731 O O . LEU A 1 97 ? -18.606 -16.950 16.390 1.00 88.12 97 LEU A O 1
ATOM 735 N N . GLU A 1 98 ? -17.267 -17.859 17.942 1.00 84.44 98 GLU A N 1
ATOM 736 C CA . GLU A 1 98 ? -17.677 -19.253 17.687 1.00 84.44 98 GLU A CA 1
ATOM 737 C C . GLU A 1 98 ? -19.103 -19.572 18.161 1.00 84.44 98 GLU A C 1
ATOM 739 O O . GLU A 1 98 ? -19.767 -20.448 17.608 1.00 84.44 98 GLU A O 1
ATOM 744 N N . SER A 1 99 ? -19.580 -18.871 19.191 1.00 85.25 99 SER A N 1
ATOM 745 C CA . SER A 1 99 ? -20.921 -19.045 19.750 1.00 85.25 99 SER A CA 1
ATOM 746 C C . SER A 1 99 ? -21.618 -17.692 19.921 1.00 85.25 99 SER A C 1
ATOM 748 O O . SER A 1 99 ? -20.943 -16.680 20.134 1.00 85.25 99 SER A O 1
ATOM 750 N N . PRO A 1 100 ? -22.958 -17.641 19.790 1.00 84.62 100 PRO A N 1
ATOM 751 C CA . PRO A 1 100 ? -23.705 -16.403 19.954 1.00 84.62 100 PRO A CA 1
ATOM 752 C C . PRO A 1 100 ? -23.616 -15.909 21.396 1.00 84.62 100 PRO A C 1
ATOM 754 O O . PRO A 1 100 ? -23.926 -16.638 22.338 1.00 84.62 100 PRO A O 1
ATOM 757 N N . PHE A 1 101 ? -23.230 -14.646 21.555 1.00 86.19 101 PHE A N 1
ATOM 758 C CA . PHE A 1 101 ? -23.253 -13.966 22.842 1.00 86.19 101 PHE A CA 1
ATOM 759 C C . PHE A 1 101 ? -24.628 -13.328 23.063 1.00 86.19 101 PHE A C 1
ATOM 761 O O . PHE A 1 101 ? -25.151 -12.639 22.184 1.00 86.19 101 PHE A O 1
ATOM 768 N N . THR A 1 102 ? -25.224 -13.567 24.231 1.00 84.31 102 THR A N 1
ATOM 769 C CA . THR A 1 102 ? -26.493 -12.943 24.627 1.00 84.31 102 THR A CA 1
ATOM 770 C C . THR A 1 102 ? -26.186 -11.770 25.545 1.00 84.31 102 THR A C 1
ATOM 772 O O . THR A 1 102 ? -25.500 -11.961 26.542 1.00 84.31 102 THR A O 1
ATOM 775 N N . ALA A 1 103 ? -26.686 -10.583 25.197 1.00 81.88 103 ALA A N 1
ATOM 776 C CA . ALA A 1 103 ? -26.518 -9.381 26.010 1.00 81.88 103 ALA A CA 1
ATOM 777 C C . ALA A 1 103 ? -27.144 -9.551 27.404 1.00 81.88 103 ALA A C 1
ATOM 779 O O . ALA A 1 103 ? -28.225 -10.136 27.536 1.00 81.88 103 ALA A O 1
ATOM 780 N N . THR A 1 104 ? -26.488 -8.994 28.415 1.00 85.31 104 THR A N 1
ATOM 781 C CA . THR A 1 104 ? -26.978 -8.868 29.791 1.00 85.31 104 THR A CA 1
ATOM 782 C C . THR A 1 104 ? -27.432 -7.418 30.039 1.00 85.31 104 THR A C 1
ATOM 784 O O . THR A 1 104 ? -27.252 -6.538 29.202 1.00 85.31 104 THR A O 1
ATOM 787 N N . ASP A 1 105 ? -28.009 -7.131 31.210 1.00 82.31 105 ASP A N 1
ATOM 788 C CA . ASP A 1 105 ? -28.356 -5.759 31.619 1.00 82.31 105 ASP A CA 1
ATOM 789 C C . ASP A 1 105 ? -27.119 -4.895 31.967 1.00 82.31 105 ASP A C 1
ATOM 791 O O . ASP A 1 105 ? -27.241 -3.682 32.145 1.00 82.31 105 ASP A O 1
ATOM 795 N N . ASP A 1 106 ? -25.930 -5.500 32.079 1.00 85.50 106 ASP A N 1
ATOM 796 C CA . ASP A 1 106 ? -24.666 -4.811 32.362 1.00 85.50 106 ASP A CA 1
ATOM 797 C C . ASP A 1 106 ? -23.775 -4.754 31.114 1.00 85.50 106 ASP A C 1
ATOM 799 O O . ASP A 1 106 ? -22.985 -5.654 30.827 1.00 85.50 106 ASP A O 1
ATOM 803 N N . VAL A 1 107 ? -23.878 -3.636 30.396 1.00 85.31 107 VAL A N 1
ATOM 804 C CA . VAL A 1 107 ? -23.130 -3.379 29.160 1.00 85.31 107 VAL A CA 1
ATOM 805 C C . VAL A 1 107 ? -21.612 -3.391 29.372 1.00 85.31 107 VAL A C 1
ATOM 807 O O . VAL A 1 107 ? -20.859 -3.826 28.498 1.00 85.31 107 VAL A O 1
ATOM 810 N N . ALA A 1 108 ? -21.136 -2.907 30.523 1.00 83.12 108 ALA A N 1
ATOM 811 C CA . ALA A 1 108 ? -19.704 -2.852 30.800 1.00 83.12 108 ALA A CA 1
ATOM 812 C C . ALA A 1 108 ? -19.138 -4.259 31.050 1.00 83.12 108 ALA A C 1
ATOM 814 O O . ALA A 1 108 ? -18.035 -4.575 30.594 1.00 83.12 108 ALA A O 1
ATOM 815 N N . ALA A 1 109 ? -19.902 -5.116 31.734 1.00 86.50 109 ALA A N 1
ATOM 816 C CA . ALA A 1 109 ? -19.552 -6.522 31.918 1.00 86.50 109 ALA A CA 1
ATOM 817 C C . ALA A 1 109 ? -19.621 -7.318 30.602 1.00 86.50 109 ALA A C 1
ATOM 819 O O . ALA A 1 109 ? -18.761 -8.171 30.357 1.00 86.50 109 ALA A O 1
ATOM 820 N N . ASP A 1 110 ? -20.589 -7.013 29.735 1.00 87.56 110 ASP A N 1
ATOM 821 C CA . ASP A 1 110 ? -20.714 -7.634 28.414 1.00 87.56 110 ASP A CA 1
ATOM 822 C C . ASP A 1 110 ? -19.490 -7.340 27.534 1.00 87.56 110 ASP A C 1
ATOM 824 O O . ASP A 1 110 ? -18.897 -8.263 26.973 1.00 87.56 110 ASP A O 1
ATOM 828 N N . ALA A 1 111 ? -19.037 -6.082 27.478 1.00 85.75 111 ALA A N 1
ATOM 829 C CA . ALA A 1 111 ? -17.839 -5.696 26.728 1.00 85.75 111 ALA A CA 1
ATOM 830 C C . ALA A 1 111 ? -16.576 -6.435 27.216 1.00 85.75 111 ALA A C 1
ATOM 832 O O . ALA A 1 111 ? -15.802 -6.953 26.407 1.00 85.75 111 ALA A O 1
ATOM 833 N N . GLY A 1 112 ? -16.395 -6.558 28.537 1.00 87.75 112 GLY A N 1
ATOM 834 C CA . GLY A 1 112 ? -15.286 -7.325 29.121 1.00 87.75 112 GLY A CA 1
ATOM 835 C C . GLY A 1 112 ? -15.366 -8.833 28.838 1.00 87.75 112 GLY A C 1
ATOM 836 O O . GLY A 1 112 ? -14.341 -9.495 28.645 1.00 87.75 112 GLY A O 1
ATOM 837 N N . SER A 1 113 ? -16.579 -9.380 28.755 1.00 90.31 113 SER A N 1
ATOM 838 C CA . SER A 1 113 ? -16.806 -10.782 28.386 1.00 90.31 113 SER A CA 1
ATOM 839 C C . SER A 1 113 ? -16.461 -11.034 26.916 1.00 90.31 113 SER A C 1
ATOM 841 O O . SER A 1 113 ? -15.789 -12.016 26.604 1.00 90.31 113 SER A O 1
ATOM 843 N N . ILE A 1 114 ? -16.837 -10.118 26.018 1.00 89.88 114 ILE A N 1
ATOM 844 C CA . ILE A 1 114 ? -16.488 -10.183 24.590 1.00 89.88 114 ILE A CA 1
ATOM 845 C C . ILE A 1 114 ? -14.978 -10.066 24.389 1.00 89.88 114 ILE A C 1
ATOM 847 O O . ILE A 1 114 ? -14.414 -10.835 23.615 1.00 89.88 114 ILE A O 1
ATOM 851 N N . GLU A 1 115 ? -14.305 -9.164 25.109 1.00 91.00 115 GLU A N 1
ATOM 852 C CA . GLU A 1 115 ? -12.840 -9.073 25.096 1.00 91.00 115 GLU A CA 1
ATOM 853 C C . GLU A 1 115 ? -12.195 -10.426 25.441 1.00 91.00 115 GLU A C 1
ATOM 855 O O . GLU A 1 115 ? -11.301 -10.898 24.732 1.00 91.00 115 GLU A O 1
ATOM 860 N N . THR A 1 116 ? -12.685 -11.081 26.495 1.00 91.50 116 THR A N 1
ATOM 861 C CA . THR A 1 116 ? -12.184 -12.395 26.918 1.00 91.50 116 THR A CA 1
ATOM 862 C C . THR A 1 116 ? -12.404 -13.444 25.823 1.00 91.50 116 THR A C 1
ATOM 864 O O . THR A 1 116 ? -11.455 -14.112 25.419 1.00 91.50 116 THR A O 1
ATOM 867 N N . LEU A 1 117 ? -13.607 -13.519 25.250 1.00 91.56 117 LEU A N 1
ATOM 868 C CA . LEU A 1 117 ? -13.927 -14.470 24.177 1.00 91.56 117 LEU A CA 1
ATOM 869 C C . LEU A 1 117 ? -13.083 -14.253 22.912 1.00 91.56 117 LEU A C 1
ATOM 871 O O . LEU A 1 117 ? -12.591 -15.216 22.324 1.00 91.56 117 LEU A O 1
ATOM 875 N N . LEU A 1 118 ? -12.885 -12.999 22.498 1.00 91.69 118 LEU A N 1
ATOM 876 C CA . LEU A 1 118 ? -12.058 -12.665 21.336 1.00 91.69 118 LEU A CA 1
ATOM 877 C C . LEU A 1 118 ? -10.608 -13.112 21.556 1.00 91.69 118 LEU A C 1
ATOM 879 O O . LEU A 1 118 ? -10.002 -13.723 20.675 1.00 91.69 118 LEU A O 1
ATOM 883 N N . THR A 1 119 ? -10.051 -12.844 22.739 1.00 91.62 119 THR A N 1
ATOM 884 C CA . THR A 1 119 ? -8.673 -13.252 23.052 1.00 91.62 119 THR A CA 1
ATOM 885 C C . THR A 1 119 ? -8.506 -14.772 23.116 1.00 91.62 119 THR A C 1
ATOM 887 O O . THR A 1 119 ? -7.509 -15.289 22.608 1.00 91.62 119 THR A O 1
ATOM 890 N N . GLU A 1 120 ? -9.491 -15.509 23.636 1.00 91.94 120 GLU A N 1
ATOM 891 C CA . GLU A 1 120 ? -9.514 -16.981 23.614 1.00 91.94 120 GLU A CA 1
ATOM 892 C C . GLU A 1 120 ? -9.548 -17.549 22.187 1.00 91.94 120 GLU A C 1
ATOM 894 O O . GLU A 1 120 ? -8.897 -18.553 21.898 1.00 91.94 120 GLU A O 1
ATOM 899 N N . GLN A 1 121 ? -10.239 -16.869 21.272 1.00 90.62 121 GLN A N 1
ATOM 900 C CA . GLN A 1 121 ? -10.342 -17.236 19.855 1.00 90.62 121 GLN A CA 1
ATOM 901 C C . GLN A 1 121 ? -9.144 -16.767 19.010 1.00 90.62 121 GLN A C 1
ATOM 903 O O . GLN A 1 121 ? -9.138 -16.911 17.786 1.00 90.62 121 GLN A O 1
ATOM 908 N N . GLY A 1 122 ? -8.099 -16.233 19.650 1.00 89.56 122 GLY A N 1
ATOM 909 C CA . GLY A 1 122 ? -6.828 -15.899 19.007 1.00 89.56 122 GLY A CA 1
ATOM 910 C C . GLY A 1 122 ? -6.715 -14.468 18.483 1.00 89.56 122 GLY A C 1
ATOM 911 O O . GLY A 1 122 ? -5.755 -14.170 17.768 1.00 89.56 122 GLY A O 1
ATOM 912 N N . TRP A 1 123 ? -7.640 -13.572 18.839 1.00 93.44 123 TRP A N 1
ATOM 913 C CA . TRP A 1 123 ? -7.476 -12.140 18.595 1.00 93.44 123 TRP A CA 1
ATOM 914 C C . TRP A 1 123 ? -6.466 -11.534 19.572 1.00 93.44 123 TRP A C 1
ATOM 916 O O . TRP A 1 123 ? -6.554 -11.704 20.787 1.00 93.44 123 TRP A O 1
ATOM 926 N N . ALA A 1 124 ? -5.512 -10.768 19.053 1.00 92.75 124 ALA A N 1
ATOM 927 C CA . ALA A 1 124 ? -4.543 -10.047 19.861 1.00 92.75 124 ALA A CA 1
ATOM 928 C C . ALA A 1 124 ? -5.079 -8.656 20.217 1.00 92.75 124 ALA A C 1
ATOM 930 O O . ALA A 1 124 ? -5.299 -7.822 19.338 1.00 92.75 124 ALA A O 1
ATOM 931 N N . LYS A 1 125 ? -5.244 -8.372 21.512 1.00 93.94 125 LYS A N 1
ATOM 932 C CA . LYS A 1 125 ? -5.528 -7.013 21.986 1.00 93.94 125 LYS A CA 1
ATOM 933 C C . LYS A 1 125 ? -4.283 -6.141 21.821 1.00 93.94 125 LYS A C 1
ATOM 935 O O . LYS A 1 125 ? -3.235 -6.432 22.399 1.00 93.94 125 LYS A O 1
ATOM 940 N N . LEU A 1 126 ? -4.392 -5.073 21.036 1.00 92.56 126 LEU A N 1
ATOM 941 C CA . LEU A 1 126 ? -3.309 -4.113 20.849 1.00 92.56 126 LEU A CA 1
ATOM 942 C C . LEU A 1 126 ? -3.232 -3.153 22.041 1.00 92.56 126 LEU A C 1
ATOM 944 O O . LEU A 1 126 ? -4.243 -2.623 22.498 1.00 92.56 126 LEU A O 1
ATOM 948 N N . ASP A 1 127 ? -2.014 -2.888 22.508 1.00 91.38 127 ASP A N 1
ATOM 949 C CA . ASP A 1 127 ? -1.766 -1.839 23.496 1.00 91.38 127 ASP A CA 1
ATOM 950 C C . ASP A 1 127 ? -1.986 -0.455 22.863 1.00 91.38 127 ASP A C 1
ATOM 952 O O . ASP A 1 127 ? -1.452 -0.149 21.794 1.00 91.38 127 ASP A O 1
ATOM 956 N N . SER A 1 128 ? -2.742 0.395 23.559 1.00 89.88 128 SER A N 1
ATOM 957 C CA . SER A 1 128 ? -3.004 1.795 23.213 1.00 89.88 128 SER A CA 1
ATOM 958 C C . SER A 1 128 ? -1.746 2.633 22.943 1.00 89.88 128 SER A C 1
ATOM 960 O O . SER A 1 128 ? -1.804 3.606 22.185 1.00 89.88 128 SER A O 1
ATOM 962 N N . ALA A 1 129 ? -0.602 2.257 23.527 1.00 91.31 129 ALA A N 1
ATOM 963 C CA . ALA A 1 129 ? 0.678 2.927 23.315 1.00 91.31 129 ALA A CA 1
ATOM 964 C C . ALA A 1 129 ? 1.329 2.591 21.959 1.00 91.31 129 ALA A C 1
ATOM 966 O O . ALA A 1 129 ? 2.246 3.294 21.523 1.00 91.31 129 ALA A O 1
ATOM 967 N N . LEU A 1 130 ? 0.885 1.530 21.277 1.00 92.19 130 LEU A N 1
ATOM 968 C CA . LEU A 1 130 ? 1.472 1.107 20.009 1.00 92.19 130 LEU A CA 1
ATOM 969 C C . LEU A 1 130 ? 0.984 1.980 18.841 1.00 92.19 130 LEU A C 1
ATOM 971 O O . LEU A 1 130 ? -0.207 2.282 18.734 1.00 92.19 130 LEU A O 1
ATOM 975 N N . PRO A 1 131 ? 1.861 2.315 17.875 1.00 91.75 131 PRO A N 1
ATOM 976 C CA . PRO A 1 131 ? 1.447 3.024 16.665 1.00 91.75 131 PRO A CA 1
ATOM 977 C C . PRO A 1 131 ? 0.376 2.283 15.851 1.00 91.75 131 PRO A C 1
ATOM 979 O O . PRO A 1 131 ? -0.463 2.923 15.220 1.00 91.75 131 PRO A O 1
ATOM 982 N N . SER A 1 132 ? 0.384 0.945 15.866 1.00 88.62 132 SER A N 1
ATOM 983 C CA . SER A 1 132 ? -0.614 0.118 15.175 1.00 88.62 132 SER A CA 1
ATOM 984 C C . SER A 1 132 ? -2.022 0.330 15.728 1.00 88.62 132 SER A C 1
ATOM 986 O O . SER A 1 132 ? -2.960 0.454 14.941 1.00 88.62 132 SER A O 1
ATOM 988 N N . PHE A 1 133 ? -2.155 0.456 17.053 1.00 93.06 133 PHE A N 1
ATOM 989 C CA . PHE A 1 133 ? -3.420 0.786 17.704 1.00 93.06 133 PHE A CA 1
ATOM 990 C C . PHE A 1 133 ? -3.947 2.125 17.192 1.00 93.06 133 PHE A C 1
ATOM 992 O O . PHE A 1 133 ? -5.078 2.205 16.729 1.00 93.06 133 PHE A O 1
ATOM 999 N N . GLN A 1 134 ? -3.110 3.165 17.201 1.00 91.69 134 GLN A N 1
ATOM 1000 C CA . GLN A 1 134 ? -3.525 4.517 16.810 1.00 91.69 134 GLN A CA 1
ATOM 1001 C C . GLN A 1 134 ? -3.935 4.598 15.332 1.00 91.69 134 GLN A C 1
ATOM 1003 O O . GLN A 1 134 ? -4.910 5.266 14.991 1.00 91.69 134 GLN A O 1
ATOM 1008 N N . GLN A 1 135 ? -3.235 3.880 14.448 1.00 91.31 135 GLN A N 1
ATOM 1009 C CA . GLN A 1 135 ? -3.589 3.816 13.027 1.00 91.31 135 GLN A CA 1
ATOM 1010 C C . GLN A 1 135 ? -4.936 3.128 12.789 1.00 91.31 135 GLN A C 1
ATOM 1012 O O . GLN A 1 135 ? -5.734 3.605 11.984 1.00 91.31 135 GLN A O 1
ATOM 1017 N N . ALA A 1 136 ? -5.183 2.009 13.470 1.00 92.44 136 ALA A N 1
ATOM 1018 C CA . ALA A 1 136 ? -6.447 1.291 13.381 1.00 92.44 136 ALA A CA 1
ATOM 1019 C C . ALA A 1 136 ? -7.602 2.081 14.013 1.00 92.44 136 ALA A C 1
ATOM 1021 O O . ALA A 1 136 ? -8.645 2.232 13.386 1.00 92.44 136 ALA A O 1
ATOM 1022 N N . ALA A 1 137 ? -7.395 2.640 15.207 1.00 92.12 137 ALA A N 1
ATOM 1023 C CA . ALA A 1 137 ? -8.376 3.455 15.916 1.00 92.12 137 ALA A CA 1
ATOM 1024 C C . ALA A 1 137 ? -8.800 4.676 15.092 1.00 92.12 137 ALA A C 1
ATOM 1026 O O . ALA A 1 137 ? -9.990 4.956 14.964 1.00 92.12 137 ALA A O 1
ATOM 1027 N N . SER A 1 138 ? -7.838 5.373 14.479 1.00 91.56 138 SER A N 1
ATOM 1028 C CA . SER A 1 138 ? -8.128 6.522 13.622 1.00 91.56 138 SER A CA 1
ATOM 1029 C C . SER A 1 138 ? -8.909 6.121 12.371 1.00 91.56 138 SER A C 1
ATOM 1031 O O . SER A 1 138 ? -9.887 6.787 12.046 1.00 91.56 138 SER A O 1
ATOM 1033 N N . ALA A 1 139 ? -8.529 5.032 11.694 1.00 91.62 139 ALA A N 1
ATOM 1034 C CA . ALA A 1 139 ? -9.258 4.569 10.515 1.00 91.62 139 ALA A CA 1
ATOM 1035 C C . ALA A 1 139 ? -10.683 4.101 10.855 1.00 91.62 139 ALA A C 1
ATOM 1037 O O . ALA A 1 139 ? -11.627 4.439 10.144 1.00 91.62 139 ALA A O 1
ATOM 1038 N N . GLY A 1 140 ? -10.851 3.386 11.972 1.00 89.12 140 GLY A N 1
ATOM 1039 C CA . GLY A 1 140 ? -12.163 2.986 12.474 1.00 89.12 140 GLY A CA 1
ATOM 1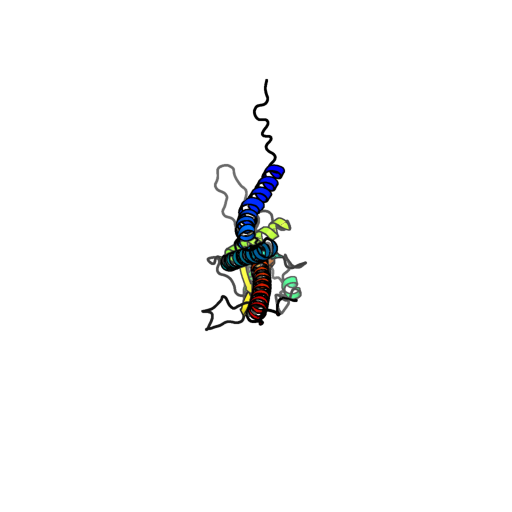040 C C . GLY A 1 140 ? -13.039 4.192 12.815 1.00 89.12 140 GLY A C 1
ATOM 1041 O O . GLY A 1 140 ? -14.202 4.228 12.426 1.00 89.12 140 GLY A O 1
ATOM 1042 N N . GLY A 1 141 ? -12.469 5.215 13.460 1.00 87.69 141 GLY A N 1
ATOM 1043 C CA . GLY A 1 141 ? -13.167 6.466 13.763 1.00 87.69 141 GLY A CA 1
ATOM 1044 C C . GLY A 1 141 ? -13.666 7.192 12.512 1.00 87.69 141 GLY A C 1
ATOM 1045 O O . GLY A 1 141 ? -14.820 7.606 12.474 1.00 87.69 141 GLY A O 1
ATOM 1046 N N . VAL A 1 142 ? -12.848 7.264 11.455 1.00 88.94 142 VAL A N 1
ATOM 1047 C CA . VAL A 1 142 ? -13.267 7.848 10.165 1.00 88.94 142 VAL A CA 1
ATOM 1048 C C . VAL A 1 142 ? -14.464 7.092 9.580 1.00 88.94 142 VAL A C 1
ATOM 1050 O O . VAL A 1 142 ? -15.433 7.720 9.167 1.00 88.94 142 VAL A O 1
ATOM 1053 N N . LEU A 1 143 ? -14.454 5.756 9.604 1.00 88.38 143 LEU A N 1
ATOM 1054 C CA . LEU A 1 143 ? -15.576 4.952 9.097 1.00 88.38 143 LEU A CA 1
ATOM 1055 C C . LEU A 1 143 ? -16.864 5.145 9.913 1.00 88.38 143 LEU A C 1
ATOM 1057 O O . LEU A 1 143 ? -17.964 5.157 9.353 1.00 88.38 143 LEU A O 1
ATOM 1061 N N . VAL A 1 144 ? -16.752 5.311 11.230 1.00 88.19 144 VAL A N 1
ATOM 1062 C CA . VAL A 1 144 ? -17.899 5.607 12.105 1.00 88.19 144 VAL A CA 1
ATOM 1063 C C . VAL A 1 144 ? -18.540 6.948 11.744 1.00 88.19 144 VAL A C 1
ATOM 1065 O O . VAL A 1 144 ? -19.769 7.039 11.658 1.00 88.19 144 VAL A O 1
ATOM 1068 N N . GLU A 1 145 ? -17.720 7.964 11.481 1.00 87.44 145 GLU A N 1
ATOM 1069 C CA . GLU A 1 145 ? -18.180 9.291 11.069 1.00 87.44 145 GLU A CA 1
ATOM 1070 C C . GLU A 1 145 ? -18.777 9.277 9.651 1.00 87.44 145 GLU A C 1
ATOM 1072 O O . GLU A 1 145 ? -19.863 9.817 9.426 1.00 87.44 145 GLU A O 1
ATOM 1077 N N . GLU A 1 146 ? -18.128 8.607 8.692 1.00 85.81 146 GLU A N 1
ATOM 1078 C CA . GLU A 1 146 ? -18.592 8.504 7.299 1.00 85.81 146 GLU A CA 1
ATOM 1079 C C . GLU A 1 146 ? -19.942 7.789 7.180 1.00 85.81 146 GLU A C 1
ATOM 1081 O O . GLU A 1 146 ? -20.812 8.195 6.404 1.00 85.81 146 GLU A O 1
ATOM 1086 N N . THR A 1 147 ? -20.149 6.746 7.984 1.00 82.31 147 THR A N 1
ATOM 1087 C CA . THR A 1 147 ? -21.423 6.013 8.050 1.00 82.31 147 THR A CA 1
ATOM 1088 C C . THR A 1 147 ? -22.501 6.742 8.854 1.00 82.31 147 THR A C 1
ATOM 1090 O O . THR A 1 147 ? -23.642 6.277 8.890 1.00 82.31 147 THR A O 1
ATOM 1093 N N . LYS A 1 148 ? -22.174 7.891 9.467 1.00 81.31 148 LYS A N 1
ATOM 1094 C CA . LYS A 1 148 ? -23.059 8.691 10.333 1.00 81.31 148 LYS A CA 1
ATOM 1095 C C . LYS A 1 148 ? -23.629 7.898 11.507 1.00 81.31 148 LYS A C 1
ATOM 1097 O O . LYS A 1 148 ? -24.761 8.134 11.927 1.00 81.31 148 LYS A O 1
ATOM 1102 N N . THR A 1 149 ? -22.859 6.941 12.015 1.00 78.69 149 THR A N 1
ATOM 1103 C CA . THR A 1 149 ? -23.269 6.164 13.188 1.00 78.69 149 THR A CA 1
ATOM 1104 C C . THR A 1 149 ? -23.10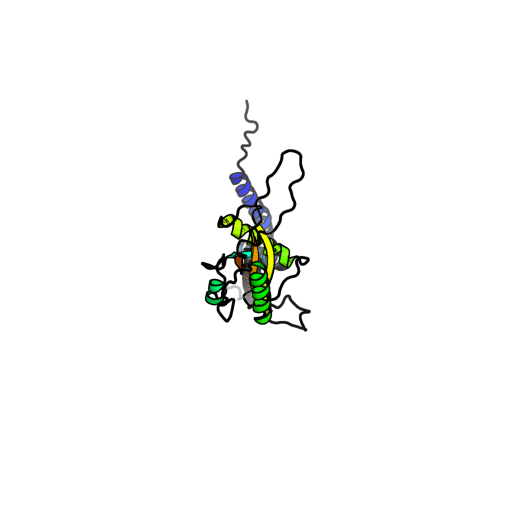1 6.986 14.464 1.00 78.69 149 THR A C 1
ATOM 1106 O O . THR A 1 149 ? -24.005 7.008 15.296 1.00 78.69 149 THR A O 1
ATOM 1109 N N . PHE A 1 150 ? -22.004 7.742 14.553 1.00 83.31 150 PHE A N 1
ATOM 1110 C CA . PHE A 1 150 ? -21.765 8.755 15.580 1.00 83.31 150 PHE A CA 1
ATOM 1111 C C . PHE A 1 150 ? -21.144 10.001 14.945 1.00 83.31 150 PHE A C 1
ATOM 1113 O O . PHE A 1 150 ? -20.425 9.897 13.947 1.00 83.31 150 PHE A O 1
ATOM 1120 N N . ALA A 1 151 ? -21.407 11.179 15.510 1.00 82.94 151 ALA A N 1
ATOM 1121 C CA . ALA A 1 151 ? -20.696 12.394 15.128 1.00 82.94 151 ALA A CA 1
ATOM 1122 C C . ALA A 1 151 ? -19.333 12.493 15.837 1.00 82.94 151 ALA A C 1
ATOM 1124 O O . ALA A 1 151 ? -19.093 11.871 16.876 1.00 82.94 151 ALA A O 1
ATOM 1125 N N . ALA A 1 152 ? -18.440 13.319 15.288 1.00 79.19 152 ALA A N 1
ATOM 1126 C CA . ALA A 1 152 ? -17.145 13.597 15.897 1.00 79.19 152 ALA A CA 1
ATOM 1127 C C . ALA A 1 152 ? -17.317 14.087 17.349 1.00 79.19 152 ALA A C 1
ATOM 1129 O O . ALA A 1 152 ? -17.997 15.081 17.609 1.00 79.19 152 ALA A O 1
ATOM 1130 N N . GLY A 1 153 ? -16.690 13.385 18.297 1.00 81.25 153 GLY A N 1
ATOM 1131 C CA . GLY A 1 153 ? -16.771 13.688 19.731 1.00 81.25 153 GLY A CA 1
ATOM 1132 C C . GLY A 1 153 ? -17.924 13.018 20.491 1.00 81.25 153 GLY A C 1
ATOM 1133 O O . 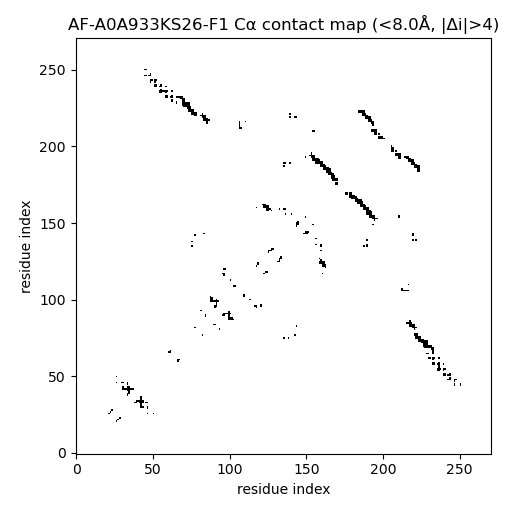GLY A 1 153 ? -18.011 13.199 21.703 1.00 81.25 153 GLY A O 1
ATOM 1134 N N . GLU A 1 154 ? -18.771 12.225 19.828 1.00 86.38 154 GLU A N 1
ATOM 1135 C CA . GLU A 1 154 ? -19.828 11.421 20.472 1.00 86.38 154 GLU A CA 1
ATOM 1136 C C . GLU A 1 154 ? -19.379 9.997 20.827 1.00 86.38 154 GLU A C 1
ATOM 1138 O O . GLU A 1 154 ? -20.137 9.245 21.436 1.00 86.38 154 GLU A O 1
ATOM 1143 N N . PHE A 1 155 ? -18.157 9.615 20.460 1.00 90.06 155 PHE A N 1
ATOM 1144 C CA . PHE A 1 155 ? -17.620 8.281 20.691 1.00 90.06 155 PHE A CA 1
ATOM 1145 C C . PHE A 1 155 ? -16.149 8.320 21.109 1.00 90.06 155 PHE A C 1
ATOM 1147 O O . PHE A 1 155 ? -15.421 9.276 20.832 1.00 90.06 155 PHE A O 1
ATOM 1154 N N . GLN A 1 156 ? -15.707 7.251 21.762 1.00 90.69 156 GLN A N 1
ATOM 1155 C CA . GLN A 1 156 ? -14.315 7.006 22.101 1.00 90.69 156 GLN A CA 1
ATOM 1156 C C . GLN A 1 156 ? -13.931 5.580 21.703 1.00 90.69 156 GLN A C 1
ATOM 1158 O O . GLN A 1 156 ? -14.634 4.625 22.019 1.00 90.69 156 GLN A O 1
ATOM 1163 N N . VAL A 1 157 ? -12.788 5.434 21.031 1.00 91.50 157 VAL A N 1
ATOM 1164 C CA . VAL A 1 157 ? -12.192 4.116 20.779 1.00 91.50 157 VAL A CA 1
ATOM 1165 C C . VAL A 1 157 ? -11.590 3.596 22.082 1.00 91.50 157 VAL A C 1
ATOM 1167 O O . VAL A 1 157 ? -10.735 4.264 22.671 1.00 91.50 157 VAL A O 1
ATOM 1170 N N . VAL A 1 158 ? -12.043 2.426 22.533 1.00 91.81 158 VAL A N 1
ATOM 1171 C CA . VAL A 1 158 ? -11.610 1.815 23.799 1.00 91.81 158 VAL A CA 1
ATOM 1172 C C . VAL A 1 158 ? -10.492 0.812 23.545 1.00 91.81 158 VAL A C 1
ATOM 1174 O O . VAL A 1 158 ? -9.388 0.979 24.062 1.00 91.81 158 VAL A O 1
ATOM 1177 N N . ASN A 1 159 ? -10.755 -0.188 22.704 1.00 93.50 159 ASN A N 1
ATOM 1178 C CA . ASN A 1 159 ? -9.824 -1.269 22.401 1.00 93.50 159 ASN A CA 1
ATOM 1179 C C . ASN A 1 159 ? -9.703 -1.493 20.890 1.00 93.50 159 ASN A C 1
ATOM 1181 O O . ASN A 1 159 ? -10.578 -1.132 20.103 1.00 93.50 159 ASN A O 1
ATOM 1185 N N . VAL A 1 160 ? -8.606 -2.131 20.487 1.00 94.50 160 VAL A N 1
ATOM 1186 C CA . VAL A 1 160 ? -8.393 -2.600 19.118 1.00 94.50 160 VAL A CA 1
ATOM 1187 C C . VAL A 1 160 ? -7.902 -4.039 19.186 1.00 94.50 160 VAL A C 1
ATOM 1189 O O . VAL A 1 160 ? -6.902 -4.324 19.848 1.00 94.50 160 VAL A O 1
ATOM 1192 N N . PHE A 1 161 ? -8.592 -4.928 18.483 1.00 94.38 161 PHE A N 1
ATOM 1193 C CA . PHE A 1 161 ? -8.253 -6.339 18.366 1.00 94.38 161 PHE A CA 1
ATOM 1194 C C . PHE A 1 161 ? -7.743 -6.635 16.960 1.00 94.38 161 PHE A C 1
ATOM 1196 O O . PHE A 1 161 ? -8.329 -6.197 15.973 1.00 94.38 161 PHE A O 1
ATOM 1203 N N . ASP A 1 162 ? -6.654 -7.382 16.869 1.00 93.69 162 ASP A N 1
ATOM 1204 C CA . ASP A 1 162 ? -5.949 -7.699 15.632 1.00 93.69 162 ASP A CA 1
ATOM 1205 C C . ASP A 1 162 ? -5.892 -9.218 15.430 1.00 93.69 162 ASP A C 1
ATOM 1207 O O . ASP A 1 162 ? -5.596 -9.965 16.365 1.00 93.69 162 ASP A O 1
ATOM 1211 N N . ILE A 1 163 ? -6.167 -9.683 14.211 1.00 92.50 163 ILE A N 1
ATOM 1212 C CA . ILE A 1 163 ? -5.938 -11.069 13.809 1.00 92.50 163 ILE A CA 1
ATOM 1213 C C . ILE A 1 163 ? -5.333 -11.161 12.401 1.00 92.50 163 ILE A C 1
ATOM 1215 O O . ILE A 1 163 ? -5.755 -10.507 11.443 1.00 92.50 163 ILE A O 1
ATOM 1219 N N . GLY A 1 164 ? -4.366 -12.064 12.241 1.00 89.44 164 GLY A N 1
ATOM 1220 C CA . GLY A 1 164 ? -3.759 -12.369 10.946 1.00 89.44 164 GLY A CA 1
ATOM 1221 C C . GLY A 1 164 ? -2.528 -11.516 10.635 1.00 89.44 164 GLY A C 1
ATOM 1222 O O . GLY A 1 164 ? -1.649 -11.354 11.475 1.00 89.44 164 GLY A O 1
ATOM 1223 N N . GLY A 1 165 ? -2.373 -11.103 9.373 1.00 85.19 165 GLY A N 1
ATOM 1224 C CA . GLY A 1 165 ? -1.246 -10.263 8.928 1.00 85.19 165 GLY A CA 1
ATOM 1225 C C . GLY A 1 165 ? 0.130 -10.937 8.881 1.00 85.19 165 GLY A C 1
ATOM 1226 O O . GLY A 1 165 ? 1.130 -10.292 8.562 1.00 85.19 165 GLY A O 1
ATOM 1227 N N . GLN A 1 166 ? 0.196 -12.245 9.138 1.00 85.19 166 GLN A N 1
ATOM 1228 C CA . GLN A 1 166 ? 1.426 -13.026 9.026 1.00 85.19 166 GLN A CA 1
ATOM 1229 C C . GLN A 1 166 ? 1.951 -13.010 7.587 1.00 85.19 166 GLN A C 1
ATOM 1231 O O . GLN A 1 166 ? 1.208 -13.290 6.642 1.00 85.19 166 GLN A O 1
ATOM 1236 N N . ARG A 1 167 ? 3.247 -12.734 7.432 1.00 83.69 167 ARG A N 1
ATOM 1237 C CA . ARG A 1 167 ? 3.943 -12.749 6.141 1.00 83.69 167 ARG A CA 1
ATOM 1238 C C . ARG A 1 167 ? 4.770 -14.022 5.983 1.00 83.69 167 ARG A C 1
ATOM 1240 O O . ARG A 1 167 ? 5.286 -14.562 6.956 1.00 83.69 167 ARG A O 1
ATOM 1247 N N . THR A 1 168 ? 4.896 -14.507 4.754 1.00 80.06 168 THR A N 1
ATOM 1248 C CA . THR A 1 168 ? 5.639 -15.718 4.387 1.00 80.06 168 THR A CA 1
ATOM 1249 C C . THR A 1 168 ? 6.316 -15.535 3.023 1.00 80.06 168 THR A C 1
ATOM 1251 O O . THR A 1 168 ? 5.802 -14.798 2.181 1.00 80.06 168 THR A O 1
ATOM 1254 N N . PRO A 1 169 ? 7.452 -16.195 2.748 1.00 85.00 169 PRO A N 1
ATOM 1255 C CA . PRO A 1 169 ? 8.256 -17.030 3.643 1.00 85.00 169 PRO A CA 1
ATOM 1256 C C . PRO A 1 169 ? 9.043 -16.219 4.686 1.00 85.00 169 PRO A C 1
ATOM 1258 O O . PRO A 1 169 ? 9.582 -15.157 4.387 1.00 85.00 169 PRO A O 1
ATOM 1261 N N . ILE A 1 170 ? 9.141 -16.757 5.905 1.00 78.75 170 ILE A N 1
ATOM 1262 C CA . ILE A 1 170 ? 9.988 -16.213 6.973 1.00 78.75 170 ILE A CA 1
ATOM 1263 C C . ILE A 1 170 ? 11.366 -16.858 6.829 1.00 78.75 170 ILE A C 1
ATOM 1265 O O . ILE A 1 170 ? 11.521 -18.059 7.050 1.00 78.75 170 ILE A O 1
ATOM 1269 N N . LEU A 1 171 ? 12.364 -16.075 6.424 1.00 79.31 171 LEU A N 1
ATOM 1270 C CA . LEU A 1 171 ? 13.732 -16.557 6.243 1.00 79.31 171 LEU A CA 1
ATOM 1271 C C . LEU A 1 171 ? 14.613 -16.112 7.416 1.00 79.31 171 LEU A C 1
ATOM 1273 O O . LEU A 1 171 ? 14.485 -14.985 7.899 1.00 79.31 171 LEU A O 1
ATOM 1277 N N . PHE A 1 172 ? 15.522 -16.989 7.854 1.00 81.44 172 PHE A N 1
ATOM 1278 C CA . PHE A 1 172 ? 16.458 -16.724 8.957 1.00 81.44 172 PHE A CA 1
ATOM 1279 C C . PHE A 1 172 ? 15.776 -16.186 10.223 1.00 81.44 172 PHE A C 1
ATOM 1281 O O . PHE A 1 172 ? 16.231 -15.197 10.800 1.00 81.44 172 PHE A O 1
ATOM 1288 N N . ASP A 1 173 ? 14.673 -16.825 10.623 1.00 76.81 173 ASP A N 1
ATOM 1289 C CA . ASP A 1 173 ? 13.940 -16.484 11.849 1.00 76.81 173 ASP A CA 1
ATOM 1290 C C . ASP A 1 173 ? 13.444 -15.019 11.874 1.00 76.81 173 ASP A C 1
ATOM 1292 O O . ASP A 1 173 ? 13.472 -14.334 12.891 1.00 76.81 173 ASP A O 1
ATOM 1296 N N . GLY A 1 174 ? 13.063 -14.491 10.702 1.00 68.06 174 GLY A N 1
ATOM 1297 C CA . GLY A 1 174 ? 12.504 -13.141 10.554 1.00 68.06 174 GLY A CA 1
ATOM 1298 C C . GLY A 1 174 ? 13.536 -12.025 10.383 1.00 68.06 174 GLY A C 1
ATOM 1299 O O . GLY A 1 174 ? 13.160 -10.870 10.205 1.00 68.06 174 GLY A O 1
ATOM 1300 N N . LYS A 1 175 ? 14.839 -12.337 10.363 1.00 75.00 175 LYS A N 1
ATOM 1301 C CA . LYS A 1 175 ? 15.894 -11.329 10.131 1.00 75.00 175 LYS A CA 1
ATOM 1302 C C . LYS A 1 175 ? 15.908 -10.780 8.704 1.00 75.00 175 LYS A C 1
ATOM 1304 O O . LYS A 1 175 ? 16.447 -9.701 8.469 1.00 75.00 175 LYS A O 1
ATOM 1309 N N . VAL A 1 176 ? 15.343 -11.523 7.753 1.00 73.38 176 VAL A N 1
ATOM 1310 C CA . VAL A 1 176 ? 15.253 -11.129 6.344 1.00 73.38 176 VAL A CA 1
ATOM 1311 C C . VAL A 1 176 ? 13.780 -11.018 5.957 1.00 73.38 176 VAL A C 1
ATOM 1313 O O . VAL A 1 176 ? 13.200 -11.940 5.391 1.00 73.38 176 VAL A O 1
ATOM 1316 N N . ASP A 1 177 ? 13.178 -9.869 6.270 1.00 63.88 177 ASP A N 1
ATOM 1317 C CA . ASP A 1 177 ? 11.750 -9.599 6.019 1.00 63.88 177 ASP A CA 1
ATOM 1318 C C . ASP A 1 177 ? 11.465 -9.185 4.558 1.00 63.88 177 ASP A C 1
ATOM 1320 O O . ASP A 1 177 ? 10.349 -9.293 4.062 1.00 63.88 177 ASP A O 1
ATOM 1324 N N . PHE A 1 178 ? 12.483 -8.777 3.789 1.00 67.06 178 PHE A N 1
ATOM 1325 C CA . PHE A 1 178 ? 12.304 -8.298 2.402 1.00 67.06 178 PHE A CA 1
ATOM 1326 C C . PHE A 1 178 ? 11.875 -9.389 1.403 1.00 67.06 178 PHE A C 1
ATOM 1328 O O . PHE A 1 178 ? 11.545 -9.072 0.262 1.00 67.06 178 PHE A O 1
ATOM 1335 N N . VAL A 1 179 ? 11.933 -10.660 1.810 1.00 71.25 179 VAL A N 1
ATOM 1336 C CA . VAL A 1 179 ? 11.607 -11.838 0.985 1.00 71.25 179 VAL A CA 1
ATOM 1337 C C . VAL A 1 179 ? 10.218 -12.395 1.344 1.00 71.25 179 VAL A C 1
ATOM 1339 O O . VAL A 1 179 ? 9.750 -13.349 0.729 1.00 71.25 179 VAL A O 1
ATOM 1342 N N . ALA A 1 180 ? 9.521 -11.792 2.312 1.00 75.44 180 ALA A N 1
ATOM 1343 C CA . ALA A 1 180 ? 8.189 -12.212 2.726 1.00 75.44 180 ALA A CA 1
ATOM 1344 C C . ALA A 1 180 ? 7.113 -11.625 1.787 1.00 75.44 180 ALA A C 1
ATOM 1346 O O . ALA A 1 180 ? 6.491 -10.603 2.075 1.00 75.44 180 ALA A O 1
ATOM 1347 N N . PHE A 1 181 ? 6.937 -12.250 0.618 1.00 73.38 181 PHE A N 1
ATOM 1348 C CA . PHE A 1 181 ? 6.055 -11.763 -0.454 1.00 73.38 181 PHE A CA 1
ATOM 1349 C C . PHE A 1 181 ? 4.574 -12.106 -0.271 1.00 73.38 181 PHE A C 1
ATOM 1351 O O . PHE A 1 181 ? 3.716 -11.390 -0.782 1.00 73.38 181 PHE A O 1
ATOM 1358 N N . PHE A 1 182 ? 4.269 -13.205 0.414 1.00 81.69 182 PHE A N 1
ATOM 1359 C CA . PHE A 1 182 ? 2.904 -13.655 0.654 1.00 81.69 182 PHE A CA 1
ATOM 1360 C C . PHE A 1 182 ? 2.451 -13.218 2.033 1.00 81.69 182 PHE A C 1
ATOM 1362 O O . PHE A 1 182 ? 3.218 -13.238 2.994 1.00 81.69 182 PHE A O 1
ATOM 1369 N N . HIS A 1 183 ? 1.182 -12.879 2.157 1.00 84.56 183 HIS A N 1
ATOM 1370 C CA . HIS A 1 183 ? 0.579 -12.477 3.413 1.00 84.56 183 HIS A CA 1
ATOM 1371 C C . HIS A 1 183 ? -0.750 -13.197 3.608 1.00 84.56 183 HIS A C 1
ATOM 1373 O O . HIS A 1 183 ? -1.438 -13.567 2.656 1.00 84.56 183 HIS A O 1
ATOM 1379 N N . LYS A 1 184 ? -1.093 -13.451 4.867 1.00 87.94 184 LYS A N 1
ATOM 1380 C CA . LYS A 1 184 ? -2.464 -13.794 5.240 1.00 87.94 184 LYS A CA 1
ATOM 1381 C C . LYS A 1 184 ? -3.272 -12.502 5.365 1.00 87.94 184 LYS A C 1
ATOM 1383 O O . LYS A 1 184 ? -2.692 -11.480 5.747 1.00 87.94 184 LYS A O 1
ATOM 1388 N N . PRO A 1 185 ? -4.587 -12.538 5.089 1.00 89.38 185 PRO A N 1
ATOM 1389 C CA . PRO A 1 185 ? -5.435 -11.379 5.316 1.00 89.38 185 PRO A CA 1
ATOM 1390 C C . PRO A 1 185 ? -5.309 -10.925 6.774 1.00 89.38 185 PRO A C 1
ATOM 1392 O O . PRO A 1 185 ? -5.161 -11.737 7.692 1.00 89.38 185 PRO A O 1
ATOM 1395 N N . HIS A 1 186 ? -5.282 -9.611 6.956 1.00 92.25 186 HIS A N 1
ATOM 1396 C CA . HIS A 1 186 ? -5.091 -8.963 8.246 1.00 92.25 186 HIS A CA 1
ATOM 1397 C C . HIS A 1 186 ? -6.376 -8.234 8.582 1.00 92.25 186 HIS A C 1
ATOM 1399 O O . HIS A 1 186 ? -6.777 -7.323 7.858 1.00 92.25 186 HIS A O 1
ATOM 1405 N N . TYR A 1 187 ? -7.035 -8.675 9.639 1.00 92.94 187 TYR A N 1
ATOM 1406 C CA . TYR A 1 187 ? -8.290 -8.108 10.085 1.00 92.94 187 TYR A CA 1
ATOM 1407 C C . TYR A 1 187 ? -8.100 -7.402 11.409 1.00 92.94 187 TYR A C 1
ATOM 1409 O O . TYR A 1 187 ? -7.306 -7.821 12.249 1.00 92.94 187 TYR A O 1
ATOM 1417 N N . VAL A 1 188 ? -8.871 -6.341 11.590 1.00 94.25 188 VAL A N 1
ATOM 1418 C CA . VAL A 1 188 ? -8.920 -5.604 12.840 1.00 94.25 188 VAL A CA 1
ATOM 1419 C C . VAL A 1 188 ? -10.367 -5.335 13.215 1.00 94.25 188 VAL A C 1
ATOM 1421 O O . VAL A 1 188 ? -11.202 -5.025 12.363 1.00 94.25 188 VAL A O 1
ATOM 1424 N N . LEU A 1 189 ? -10.637 -5.447 14.509 1.00 93.44 189 LEU A N 1
ATOM 1425 C CA . LEU A 1 189 ? -11.892 -5.089 15.138 1.00 93.44 189 LEU A CA 1
ATOM 1426 C C . LEU A 1 189 ? -11.630 -3.927 16.101 1.00 93.44 189 LEU A C 1
ATOM 1428 O O . LEU A 1 189 ? -10.900 -4.074 17.081 1.00 93.44 189 LEU A O 1
ATOM 1432 N N . VAL A 1 190 ? -12.182 -2.755 15.801 1.00 94.00 190 VAL A N 1
ATOM 1433 C CA . VAL A 1 190 ? -12.056 -1.560 16.647 1.00 94.00 190 VAL A CA 1
ATOM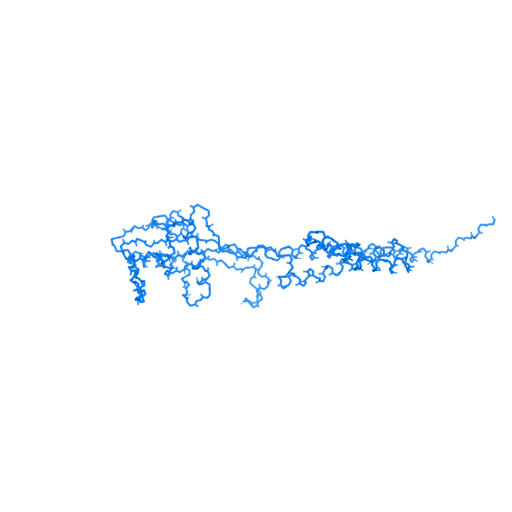 1434 C C . VAL A 1 190 ? -13.299 -1.451 17.514 1.00 94.00 190 VAL A C 1
ATOM 1436 O O . VAL A 1 190 ? -14.405 -1.368 16.992 1.00 94.00 190 VAL A O 1
ATOM 1439 N N . GLU A 1 191 ? -13.120 -1.442 18.826 1.00 92.44 191 GLU A N 1
ATOM 1440 C CA . GLU A 1 191 ? -14.204 -1.276 19.786 1.00 92.44 191 GLU A CA 1
ATOM 1441 C C . GLU A 1 191 ? -14.435 0.208 20.070 1.00 92.44 191 GLU A C 1
ATOM 1443 O O . GLU A 1 191 ? -13.527 0.940 20.484 1.00 92.44 191 GLU A O 1
ATOM 1448 N N . VAL A 1 192 ? -15.670 0.645 19.858 1.00 92.38 192 VAL A N 1
ATOM 1449 C CA . VAL A 1 192 ? -16.103 2.029 19.982 1.00 92.38 192 VAL A CA 1
ATOM 1450 C C . VAL A 1 192 ? -17.197 2.115 21.035 1.00 92.38 192 VAL A C 1
ATOM 1452 O O . VAL A 1 192 ? -18.245 1.485 20.914 1.00 92.38 192 VAL A O 1
ATOM 1455 N N . ALA A 1 193 ? -16.966 2.932 22.059 1.00 91.50 193 ALA A N 1
ATOM 1456 C CA . ALA A 1 193 ? -17.948 3.196 23.097 1.00 91.50 193 ALA A CA 1
ATOM 1457 C C . ALA A 1 193 ? -18.559 4.597 22.918 1.00 91.50 193 ALA A C 1
ATOM 1459 O O . ALA A 1 193 ? -17.823 5.564 22.675 1.00 91.50 193 ALA A O 1
ATOM 1460 N N . PRO A 1 194 ? -19.890 4.739 23.034 1.00 91.00 194 PRO A N 1
ATOM 1461 C CA . PRO A 1 194 ? -20.546 6.039 22.986 1.00 91.00 194 PRO A CA 1
ATOM 1462 C C . PRO A 1 194 ? -20.179 6.889 24.210 1.00 91.00 194 PRO A C 1
ATOM 1464 O O . PRO A 1 194 ? -19.921 6.381 25.301 1.00 91.00 194 PRO A O 1
ATOM 1467 N N . LEU A 1 195 ? -20.163 8.206 24.033 1.00 90.00 195 LEU A N 1
ATOM 1468 C CA . LEU A 1 195 ? -19.883 9.181 25.083 1.00 90.00 195 LEU A CA 1
ATOM 1469 C C . LEU A 1 195 ? -21.167 9.866 25.547 1.00 90.00 195 LEU A C 1
ATOM 1471 O O . LEU A 1 195 ? -22.048 10.190 24.749 1.00 90.00 195 LEU A O 1
ATOM 1475 N N . VAL A 1 196 ? -21.243 10.162 26.845 1.00 88.06 196 VAL A N 1
ATOM 1476 C CA . VAL A 1 196 ? -22.346 10.951 27.408 1.00 88.06 196 VAL A CA 1
ATOM 1477 C C . VAL A 1 196 ? -22.257 12.390 26.880 1.00 88.06 196 VAL A C 1
ATOM 1479 O O . VAL A 1 196 ? -21.223 13.034 27.100 1.00 88.06 196 VAL A O 1
ATOM 1482 N N . PRO A 1 197 ? -23.323 12.947 26.265 1.00 82.12 197 PRO A N 1
ATOM 1483 C CA . PRO A 1 197 ? -23.322 14.316 25.757 1.00 82.12 197 PRO A CA 1
ATOM 1484 C C . PRO A 1 197 ? -23.006 15.332 26.860 1.00 82.12 197 PRO A C 1
ATOM 1486 O O . PRO A 1 197 ? -23.777 15.515 27.805 1.00 82.12 197 PRO A O 1
ATOM 1489 N N . GLN A 1 198 ? -21.867 16.016 26.739 1.00 78.56 198 GLN A N 1
ATOM 1490 C CA . GLN A 1 198 ? -21.451 17.042 27.694 1.00 78.56 198 GLN A CA 1
ATOM 1491 C C . GLN A 1 198 ? -21.914 18.422 27.228 1.00 78.56 198 GLN A C 1
ATOM 1493 O O . GLN A 1 198 ? -21.728 18.805 26.073 1.00 78.56 198 GLN A O 1
ATOM 1498 N N . ARG A 1 199 ? -22.490 19.210 28.140 1.00 73.06 199 ARG A N 1
ATOM 1499 C CA . ARG A 1 199 ? -22.823 20.610 27.853 1.00 73.06 199 ARG A CA 1
ATOM 1500 C C . ARG A 1 199 ? -21.551 21.453 27.821 1.00 73.06 199 ARG A C 1
ATOM 1502 O O . ARG A 1 199 ? -20.795 21.480 28.789 1.00 73.06 199 ARG A O 1
ATOM 1509 N N . THR A 1 200 ? -21.343 22.179 26.728 1.00 72.50 200 THR A N 1
ATOM 1510 C CA . THR A 1 200 ? -20.259 23.158 26.609 1.00 72.50 200 THR A CA 1
ATOM 1511 C C . THR A 1 200 ? -20.739 24.521 27.100 1.00 72.50 200 THR A C 1
ATOM 1513 O O . THR A 1 200 ? -21.569 25.162 26.456 1.00 72.50 200 THR A O 1
ATOM 1516 N N . GLU A 1 201 ? -20.221 24.973 28.239 1.00 75.44 201 GLU A N 1
ATOM 1517 C CA . GLU A 1 201 ? -20.449 26.331 28.741 1.00 75.44 201 GLU A CA 1
ATOM 1518 C C . GLU A 1 201 ? -19.367 27.279 28.186 1.00 75.44 201 GLU A C 1
ATOM 1520 O O . GLU A 1 201 ? -18.175 26.986 28.324 1.00 75.44 201 GLU A O 1
ATOM 1525 N N . PRO A 1 202 ? -19.733 28.419 27.565 1.00 76.12 202 PRO A N 1
ATOM 1526 C CA . PRO A 1 202 ? -18.757 29.390 27.076 1.00 76.12 202 PRO A CA 1
ATOM 1527 C C . PRO A 1 202 ? -17.838 29.889 28.201 1.00 76.12 202 PRO A C 1
ATOM 1529 O O . PRO A 1 202 ? -18.309 30.376 29.225 1.00 76.12 202 PRO A O 1
ATOM 1532 N N . GLY A 1 203 ? -16.520 29.791 28.005 1.00 79.38 203 GLY A N 1
ATOM 1533 C CA . GLY A 1 203 ? -15.513 30.281 28.958 1.00 79.38 203 GLY A CA 1
ATOM 1534 C C . GLY A 1 203 ? -15.055 29.274 30.020 1.00 79.38 203 GLY A C 1
ATOM 1535 O O . GLY A 1 203 ? -14.117 29.574 30.758 1.00 79.38 203 GLY A O 1
ATOM 1536 N N . ARG A 1 204 ? -15.640 28.070 30.078 1.00 80.25 204 ARG A N 1
ATOM 1537 C CA . ARG A 1 204 ? -15.148 26.959 30.907 1.00 80.25 204 ARG A CA 1
ATOM 1538 C C . ARG A 1 204 ? -14.497 25.895 30.025 1.00 80.25 204 ARG A C 1
ATOM 1540 O O . ARG A 1 204 ? -14.952 25.645 28.912 1.00 80.25 204 ARG A O 1
ATOM 1547 N N . ALA A 1 205 ? -13.429 25.266 30.518 1.00 75.69 205 ALA A N 1
ATOM 1548 C CA . ALA A 1 205 ? -12.854 24.111 29.836 1.00 75.69 205 ALA A CA 1
ATOM 1549 C C . ALA A 1 205 ? -13.928 23.011 29.684 1.00 75.69 205 ALA A C 1
ATOM 1551 O O . ALA A 1 205 ? -14.681 22.788 30.640 1.00 75.69 205 ALA A O 1
ATOM 1552 N N . PRO A 1 206 ? -14.010 22.333 28.523 1.00 76.12 206 PRO A N 1
ATOM 1553 C CA . PRO A 1 206 ? -14.943 21.231 28.326 1.00 76.12 206 PRO A CA 1
ATOM 1554 C C . PRO A 1 206 ? -14.796 20.186 29.433 1.00 76.12 206 PRO A C 1
ATOM 1556 O O . PRO A 1 206 ? -13.679 19.876 29.859 1.00 76.12 206 PRO A O 1
ATOM 1559 N N . ALA A 1 207 ? -15.920 19.647 29.905 1.00 79.56 207 ALA A N 1
ATOM 1560 C CA . ALA A 1 207 ? -15.889 18.528 30.836 1.00 79.56 207 ALA A CA 1
ATOM 1561 C C . ALA A 1 207 ? -15.181 17.331 30.182 1.00 79.56 207 ALA A C 1
ATOM 1563 O O . ALA A 1 207 ? -15.282 17.118 28.972 1.00 79.56 207 ALA A O 1
ATOM 1564 N N . ARG A 1 208 ? -14.445 16.554 30.985 1.00 81.12 208 ARG A N 1
ATOM 1565 C CA . ARG A 1 208 ? -13.788 15.337 30.501 1.00 81.12 208 ARG A CA 1
ATOM 1566 C C . ARG A 1 208 ? -14.853 14.387 29.952 1.00 81.12 208 ARG A C 1
ATOM 1568 O O . ARG A 1 208 ? -15.861 14.163 30.614 1.00 81.12 208 ARG A O 1
ATOM 1575 N N . ALA A 1 209 ? -14.606 13.832 28.768 1.00 84.50 209 ALA A N 1
ATOM 1576 C CA . ALA A 1 209 ? -15.474 12.828 28.171 1.00 84.50 209 ALA A CA 1
ATOM 1577 C C . ALA A 1 209 ? -15.615 11.611 29.104 1.00 84.50 209 ALA A C 1
ATOM 1579 O O . ALA A 1 209 ? -14.622 11.130 29.659 1.00 84.50 209 ALA A O 1
ATOM 1580 N N . VAL A 1 210 ? -16.853 11.148 29.286 1.00 87.75 210 VAL A N 1
ATOM 1581 C CA . VAL A 1 210 ? -17.203 9.964 30.080 1.00 87.75 210 VAL A CA 1
ATOM 1582 C C . VAL A 1 210 ? -17.970 9.009 29.175 1.00 87.75 210 VAL A C 1
ATOM 1584 O O . VAL A 1 210 ? -18.889 9.439 28.474 1.00 87.75 210 VAL A O 1
ATOM 1587 N N . ILE A 1 211 ? -17.571 7.737 29.190 1.00 87.62 211 ILE A N 1
ATOM 1588 C CA . ILE A 1 211 ? -18.220 6.667 28.429 1.00 87.62 211 ILE A CA 1
ATOM 1589 C C . ILE A 1 211 ? -19.633 6.443 28.972 1.00 87.62 211 ILE A C 1
ATOM 1591 O O . ILE A 1 211 ? -19.839 6.379 30.186 1.00 87.62 211 ILE A O 1
ATOM 1595 N N . ASP A 1 212 ? -20.600 6.346 28.067 1.00 86.81 212 ASP A N 1
ATOM 1596 C CA . ASP A 1 212 ? -21.986 6.035 28.381 1.00 86.81 212 ASP A CA 1
ATOM 1597 C C . ASP A 1 212 ? -22.158 4.523 28.563 1.00 86.81 212 ASP A C 1
ATOM 1599 O O . ASP A 1 212 ? -22.218 3.773 27.593 1.00 86.81 212 ASP A O 1
ATOM 1603 N N . THR A 1 213 ? -22.264 4.073 29.814 1.00 85.94 213 THR A N 1
ATOM 1604 C CA . THR A 1 213 ? -22.464 2.654 30.147 1.00 85.94 213 THR A CA 1
ATOM 1605 C C . THR A 1 213 ? -23.904 2.177 29.944 1.00 85.94 213 THR A C 1
ATOM 1607 O O . THR A 1 213 ? -24.199 1.022 30.226 1.00 85.94 213 THR A O 1
ATOM 1610 N N . SER A 1 214 ? -24.826 3.043 29.504 1.00 85.38 214 SER A N 1
ATOM 1611 C CA . SER A 1 214 ? -26.217 2.658 29.217 1.00 85.38 214 SER A CA 1
ATOM 1612 C C . SER A 1 214 ? -26.424 2.138 27.794 1.00 85.38 214 SER A C 1
ATOM 1614 O O . SER A 1 214 ? -27.461 1.544 27.499 1.00 85.38 214 SER A O 1
ATOM 1616 N N . ARG A 1 215 ? -25.455 2.363 26.902 1.00 86.31 215 ARG A N 1
ATOM 1617 C CA . ARG A 1 215 ? -25.529 1.994 25.488 1.00 86.31 215 ARG A CA 1
ATOM 1618 C C . ARG A 1 215 ? -24.451 0.966 25.142 1.00 86.31 215 ARG A C 1
ATOM 1620 O O . ARG A 1 215 ? -23.310 1.164 25.552 1.00 86.31 215 ARG A O 1
ATOM 1627 N N . PRO A 1 216 ? -24.780 -0.081 24.360 1.00 86.88 216 PRO A N 1
ATOM 1628 C CA . PRO A 1 216 ? -23.823 -1.113 23.982 1.00 86.88 216 PRO A CA 1
ATOM 1629 C C . PRO A 1 216 ? -22.639 -0.535 23.209 1.00 86.88 216 PRO A C 1
ATOM 1631 O O . PRO A 1 216 ? -22.779 0.428 22.450 1.00 86.88 216 PRO A O 1
ATOM 1634 N N . HIS A 1 217 ? -21.476 -1.149 23.406 1.00 90.19 217 HIS A N 1
ATOM 1635 C CA . HIS A 1 217 ? -20.292 -0.871 22.603 1.00 90.19 217 HIS A CA 1
ATOM 1636 C C . HIS A 1 217 ? -20.508 -1.390 21.178 1.00 90.19 217 HIS A C 1
ATOM 1638 O O . HIS A 1 217 ? -21.068 -2.468 20.974 1.00 90.19 217 HIS A O 1
ATOM 1644 N N . GLU A 1 218 ? -20.053 -0.622 20.194 1.00 90.50 218 GLU A N 1
ATOM 1645 C CA . GLU A 1 218 ? -20.138 -0.975 18.780 1.00 90.50 218 GLU A CA 1
ATOM 1646 C C . GLU A 1 218 ? -18.757 -1.380 18.261 1.00 90.50 218 GLU A C 1
ATOM 1648 O O . GLU A 1 218 ? -17.735 -0.824 18.668 1.00 90.50 218 GLU A O 1
ATOM 1653 N N . TYR A 1 219 ? -18.711 -2.337 17.337 1.00 91.56 219 TYR A N 1
ATOM 1654 C CA . TYR A 1 219 ? -17.456 -2.836 16.782 1.00 91.56 219 TYR A CA 1
ATOM 1655 C C . TYR A 1 219 ? -17.332 -2.498 15.304 1.00 91.56 219 TYR A C 1
ATOM 1657 O O . TYR A 1 219 ? -18.232 -2.769 14.509 1.00 91.56 219 TYR A O 1
ATOM 1665 N N . VAL A 1 220 ? -16.189 -1.942 14.917 1.00 91.88 220 VAL A N 1
ATOM 1666 C CA . VAL A 1 220 ? -15.874 -1.616 13.529 1.00 91.88 220 VAL A CA 1
ATOM 1667 C C . VAL A 1 220 ? -14.950 -2.687 12.973 1.00 91.88 220 VAL A C 1
ATOM 1669 O O . VAL A 1 220 ? -13.799 -2.809 13.396 1.00 91.88 220 VAL A O 1
ATOM 1672 N N . TYR A 1 221 ? -15.457 -3.469 12.026 1.00 93.31 221 TYR A N 1
ATOM 1673 C CA . TYR A 1 221 ? -14.726 -4.563 11.403 1.00 93.31 221 TYR A CA 1
ATOM 1674 C C . TYR A 1 221 ? -14.073 -4.115 10.094 1.00 93.31 221 TYR A C 1
ATOM 1676 O O . TYR A 1 221 ? -14.739 -3.701 9.137 1.00 93.31 221 TYR A O 1
ATOM 1684 N N . MET A 1 222 ? -12.746 -4.208 10.051 1.00 94.38 222 MET A N 1
ATOM 1685 C CA . MET A 1 222 ? -11.921 -3.730 8.946 1.00 94.38 222 MET A CA 1
ATOM 1686 C C . MET A 1 222 ? -10.950 -4.806 8.469 1.00 94.38 222 MET A C 1
ATOM 1688 O O . MET A 1 222 ? -10.482 -5.648 9.238 1.00 94.38 222 MET A O 1
ATOM 1692 N N . ILE A 1 223 ? -10.592 -4.729 7.191 1.00 93.56 223 ILE A N 1
ATOM 1693 C CA . ILE A 1 223 ? -9.513 -5.507 6.585 1.00 93.56 223 ILE A CA 1
ATOM 1694 C C . ILE A 1 223 ? -8.377 -4.570 6.176 1.00 93.56 223 ILE A C 1
ATOM 1696 O O . ILE A 1 223 ? -8.609 -3.458 5.699 1.00 93.56 223 ILE A O 1
ATOM 1700 N N . ARG A 1 224 ? -7.128 -4.996 6.363 1.00 91.31 224 ARG A N 1
ATOM 1701 C CA . ARG A 1 224 ? -5.969 -4.267 5.854 1.00 91.31 224 ARG A CA 1
ATOM 1702 C C . ARG A 1 224 ? -5.833 -4.542 4.367 1.00 91.31 224 ARG A C 1
ATOM 1704 O O . ARG A 1 224 ? -5.494 -5.657 3.968 1.00 91.31 224 ARG A O 1
ATOM 1711 N N . ASP A 1 225 ? -5.995 -3.506 3.561 1.00 90.06 225 ASP A N 1
ATOM 1712 C CA . ASP A 1 225 ? -5.470 -3.526 2.210 1.00 90.06 225 ASP A CA 1
ATOM 1713 C C . ASP A 1 225 ? -3.966 -3.230 2.264 1.00 90.06 225 ASP A C 1
ATOM 1715 O O . ASP A 1 225 ? -3.511 -2.229 2.826 1.00 90.06 225 ASP A O 1
ATOM 1719 N N . THR A 1 226 ? -3.163 -4.133 1.709 1.00 83.81 226 THR A N 1
ATOM 1720 C CA . THR A 1 226 ? -1.707 -3.976 1.643 1.00 83.81 226 THR A CA 1
ATOM 1721 C C . THR A 1 226 ? -1.258 -3.042 0.525 1.00 83.81 226 THR A C 1
ATOM 1723 O O . THR A 1 226 ? -0.090 -2.642 0.496 1.00 83.81 226 THR A O 1
ATOM 1726 N N . GLY A 1 227 ? -2.180 -2.669 -0.362 1.00 87.25 227 GLY A N 1
ATOM 1727 C CA . GLY A 1 227 ? -1.945 -1.766 -1.470 1.00 87.25 227 GLY A CA 1
ATOM 1728 C C . GLY A 1 227 ? -0.991 -2.340 -2.516 1.00 87.25 227 GLY A C 1
ATOM 1729 O O . GLY A 1 227 ? -0.526 -3.481 -2.457 1.00 87.25 227 GLY A O 1
ATOM 1730 N N . SER A 1 228 ? -0.670 -1.503 -3.496 1.00 88.19 228 SER A N 1
ATOM 1731 C CA . SER A 1 228 ? 0.160 -1.844 -4.655 1.00 88.19 228 SER A CA 1
ATOM 1732 C C . SER A 1 228 ? 1.301 -0.846 -4.866 1.00 88.19 228 SER A C 1
ATOM 1734 O O . SER A 1 228 ? 1.854 -0.746 -5.961 1.00 88.19 228 SER A O 1
ATOM 1736 N N . LYS A 1 229 ? 1.708 -0.133 -3.804 1.00 88.06 229 LYS A N 1
ATOM 1737 C CA . LYS A 1 229 ? 2.654 1.000 -3.823 1.00 88.06 229 LYS A CA 1
ATOM 1738 C C . LYS A 1 229 ? 3.855 0.834 -4.761 1.00 88.06 229 LYS A C 1
ATOM 1740 O O . LYS A 1 229 ? 4.231 1.786 -5.440 1.00 88.06 229 LYS A O 1
ATOM 1745 N N . ARG A 1 230 ? 4.460 -0.360 -4.807 1.00 88.06 230 ARG A N 1
ATOM 1746 C CA . ARG A 1 230 ? 5.679 -0.658 -5.588 1.00 88.06 230 ARG A CA 1
ATOM 1747 C C . ARG A 1 230 ? 5.433 -1.304 -6.954 1.00 88.06 230 ARG A C 1
ATOM 1749 O O . ARG A 1 230 ? 6.377 -1.414 -7.732 1.00 88.06 230 ARG A O 1
ATOM 1756 N N . VAL A 1 231 ? 4.207 -1.733 -7.253 1.00 89.31 231 VAL A N 1
ATOM 1757 C CA . VAL A 1 231 ? 3.882 -2.483 -8.476 1.00 89.31 231 VAL A CA 1
ATOM 1758 C C . VAL A 1 231 ? 4.173 -1.669 -9.743 1.00 89.31 231 VAL A C 1
ATOM 1760 O O . VAL A 1 231 ? 4.867 -2.197 -10.614 1.00 89.31 231 VAL A O 1
ATOM 1763 N N . PRO A 1 232 ? 3.767 -0.387 -9.863 1.00 92.19 232 PRO A N 1
ATOM 1764 C CA . PRO A 1 232 ? 4.039 0.373 -11.084 1.00 92.19 232 PRO A CA 1
ATOM 1765 C C . PRO A 1 232 ? 5.540 0.552 -11.355 1.00 92.19 232 PRO A C 1
ATOM 1767 O O . PRO A 1 232 ? 5.998 0.367 -12.482 1.00 92.19 232 PRO A O 1
ATOM 1770 N N . ALA A 1 233 ? 6.332 0.836 -10.316 1.00 91.56 233 ALA A N 1
ATOM 1771 C CA . ALA A 1 233 ? 7.786 0.949 -10.435 1.00 91.56 233 ALA A CA 1
ATOM 1772 C C . ALA A 1 233 ? 8.450 -0.385 -10.825 1.00 91.56 233 ALA A C 1
ATOM 1774 O O . ALA A 1 233 ? 9.367 -0.399 -11.651 1.00 91.56 233 ALA A O 1
ATOM 1775 N N . ALA A 1 234 ? 7.966 -1.508 -10.282 1.00 90.56 234 ALA A N 1
ATOM 1776 C CA . ALA A 1 234 ? 8.446 -2.840 -10.640 1.00 90.56 234 ALA A CA 1
ATOM 1777 C C . ALA A 1 234 ? 8.186 -3.162 -12.120 1.00 90.56 234 ALA A C 1
ATOM 1779 O O . ALA A 1 234 ? 9.085 -3.647 -12.807 1.00 90.56 234 ALA A O 1
ATOM 1780 N N . ILE A 1 235 ? 6.996 -2.823 -12.632 1.00 93.50 235 ILE A N 1
ATOM 1781 C CA . ILE A 1 235 ? 6.647 -3.004 -14.048 1.00 93.50 235 ILE A CA 1
ATOM 1782 C C . ILE A 1 235 ? 7.618 -2.223 -14.939 1.00 93.50 235 ILE A C 1
ATOM 1784 O O . ILE A 1 235 ? 8.192 -2.814 -15.849 1.00 93.50 235 ILE A O 1
ATOM 1788 N N . ILE A 1 236 ? 7.861 -0.940 -14.641 1.00 93.44 236 ILE A N 1
ATOM 1789 C CA . ILE A 1 236 ? 8.797 -0.094 -15.404 1.00 93.44 236 ILE A CA 1
ATOM 1790 C C . ILE A 1 236 ? 10.210 -0.690 -15.396 1.00 93.44 236 ILE A C 1
ATOM 1792 O O . ILE A 1 236 ? 10.875 -0.723 -16.433 1.00 93.44 236 ILE A O 1
ATOM 1796 N N . CYS A 1 237 ? 10.677 -1.167 -14.241 1.00 94.88 237 CYS A N 1
ATOM 1797 C CA . CYS A 1 237 ? 11.996 -1.776 -14.105 1.00 94.88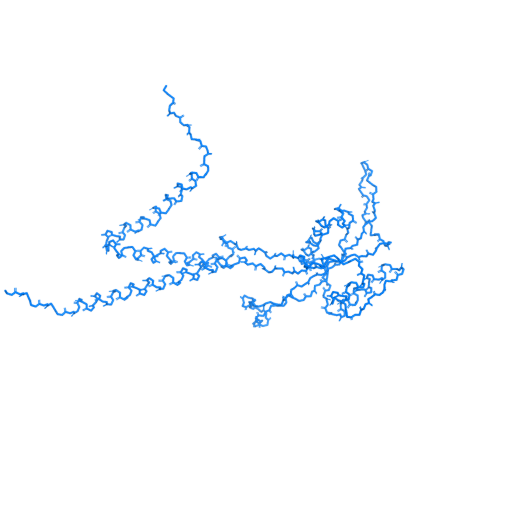 237 CYS A CA 1
ATOM 1798 C C . CYS A 1 237 ? 12.127 -3.032 -14.980 1.00 94.88 237 CYS A C 1
ATOM 1800 O O . CYS A 1 237 ? 13.035 -3.123 -15.810 1.00 94.88 237 CYS A O 1
ATOM 1802 N N . ILE A 1 238 ? 11.188 -3.973 -14.841 1.00 95.94 238 ILE A N 1
ATOM 1803 C CA . ILE A 1 238 ? 11.212 -5.256 -15.552 1.00 95.94 238 ILE A CA 1
ATOM 1804 C C . ILE A 1 238 ? 11.040 -5.040 -17.059 1.00 95.94 238 ILE A C 1
ATOM 1806 O O . ILE A 1 238 ? 11.799 -5.607 -17.844 1.00 95.94 238 ILE A O 1
ATOM 1810 N N . SER A 1 239 ? 10.104 -4.186 -17.485 1.00 96.56 239 SER A N 1
ATOM 1811 C CA . SER A 1 239 ? 9.896 -3.901 -18.908 1.00 96.56 239 SER A CA 1
ATOM 1812 C C . SER A 1 239 ? 11.131 -3.260 -19.540 1.00 96.56 239 SER A C 1
ATOM 1814 O O . SER A 1 239 ? 11.534 -3.644 -20.636 1.00 96.56 239 SER A O 1
ATOM 1816 N N . SER A 1 240 ? 11.773 -2.322 -18.836 1.00 96.69 240 SER A N 1
ATOM 1817 C CA . SER A 1 240 ? 12.987 -1.655 -19.319 1.00 96.69 240 SER A CA 1
ATOM 1818 C C . SER A 1 240 ? 14.169 -2.618 -19.401 1.00 96.69 240 SER A C 1
ATOM 1820 O O . SER A 1 240 ? 14.923 -2.566 -20.372 1.00 96.69 240 SER A O 1
ATOM 1822 N N . LEU A 1 241 ? 14.298 -3.543 -18.443 1.00 97.50 241 LEU A N 1
ATOM 1823 C CA . LEU A 1 241 ? 15.309 -4.601 -18.481 1.00 97.50 241 LEU A CA 1
ATOM 1824 C C . LEU A 1 241 ? 15.118 -5.516 -19.694 1.00 97.50 241 LEU A C 1
ATOM 1826 O O . LEU A 1 241 ? 16.077 -5.793 -20.410 1.00 97.50 241 LEU A O 1
ATOM 1830 N N . VAL A 1 242 ? 13.886 -5.958 -19.959 1.00 98.00 242 VAL A N 1
ATOM 1831 C CA . VAL A 1 242 ? 13.581 -6.805 -21.122 1.00 98.00 242 VAL A CA 1
ATOM 1832 C C . VAL A 1 242 ? 13.930 -6.081 -22.423 1.00 98.00 242 VAL A C 1
ATOM 1834 O O . VAL A 1 242 ? 14.616 -6.650 -23.273 1.00 98.00 242 VAL A O 1
ATOM 1837 N N . ILE A 1 243 ? 13.527 -4.815 -22.569 1.00 97.25 243 ILE A N 1
ATOM 1838 C CA . ILE A 1 243 ? 13.847 -4.004 -23.754 1.00 97.25 243 ILE A CA 1
ATOM 1839 C C . ILE A 1 243 ? 15.365 -3.847 -23.914 1.00 97.25 243 ILE A C 1
ATOM 1841 O O . ILE A 1 243 ? 15.885 -4.042 -25.014 1.00 97.25 243 ILE A O 1
ATOM 1845 N N . LEU A 1 244 ? 16.087 -3.547 -22.830 1.00 97.62 244 LEU A N 1
ATOM 1846 C CA . LEU A 1 244 ? 17.544 -3.433 -22.839 1.00 97.62 244 LEU A CA 1
ATOM 1847 C C . LEU A 1 244 ? 18.204 -4.729 -23.324 1.00 97.62 244 LEU A C 1
ATOM 1849 O O . LEU A 1 244 ? 19.046 -4.687 -24.219 1.00 97.62 244 LEU A O 1
ATOM 1853 N N . LEU A 1 245 ? 17.813 -5.878 -22.768 1.00 97.81 245 LEU A N 1
ATOM 1854 C CA . LEU A 1 245 ? 18.388 -7.173 -23.136 1.00 97.81 245 LEU A CA 1
ATOM 1855 C C . LEU A 1 245 ? 18.123 -7.518 -24.605 1.00 97.81 245 LEU A C 1
ATOM 1857 O O . LEU A 1 245 ? 19.033 -7.982 -25.292 1.00 97.81 245 LEU A O 1
ATOM 1861 N N . LEU A 1 246 ? 16.920 -7.234 -25.114 1.00 97.88 246 LEU A N 1
ATOM 1862 C CA . LEU A 1 246 ? 16.588 -7.426 -26.528 1.00 97.88 246 LEU A CA 1
ATOM 1863 C C . LEU A 1 246 ? 17.435 -6.531 -27.445 1.00 97.88 246 LEU A C 1
ATOM 1865 O O . LEU A 1 246 ? 17.943 -7.002 -28.463 1.00 97.88 246 LEU A O 1
ATOM 1869 N N . LEU A 1 247 ? 17.638 -5.261 -27.086 1.00 97.00 247 LEU A N 1
ATOM 1870 C CA . LEU A 1 247 ? 18.463 -4.337 -27.872 1.00 97.00 247 LEU A CA 1
ATOM 1871 C C . LEU A 1 247 ? 19.943 -4.729 -27.850 1.00 97.00 247 LEU A C 1
ATOM 1873 O O . LEU A 1 247 ? 20.582 -4.754 -28.903 1.00 97.00 247 LEU A O 1
ATOM 1877 N N . CYS A 1 248 ? 20.474 -5.108 -26.686 1.00 96.31 248 CYS A N 1
ATOM 1878 C CA . CYS A 1 248 ? 21.828 -5.644 -26.558 1.00 96.31 248 CYS A CA 1
ATOM 1879 C C . CYS A 1 248 ? 22.009 -6.915 -27.396 1.00 96.31 248 CYS A C 1
ATOM 1881 O O . CYS A 1 248 ? 23.020 -7.063 -28.080 1.00 96.31 248 CYS A O 1
ATOM 1883 N N . TRP A 1 249 ? 21.015 -7.806 -27.408 1.00 97.44 249 TRP A N 1
ATOM 1884 C CA . TRP A 1 249 ? 21.038 -9.012 -28.233 1.00 97.44 249 TRP A CA 1
ATOM 1885 C C . TRP A 1 249 ? 21.040 -8.700 -29.739 1.00 97.44 249 TRP A C 1
ATOM 1887 O O . TRP A 1 249 ? 21.814 -9.298 -30.494 1.00 97.44 249 TRP A O 1
ATOM 1897 N N . LEU A 1 250 ? 20.236 -7.731 -30.191 1.00 96.31 250 LEU A N 1
ATOM 1898 C CA . LEU A 1 250 ? 20.228 -7.283 -31.588 1.00 96.31 250 LEU A CA 1
ATOM 1899 C C . LEU A 1 250 ? 21.573 -6.673 -32.003 1.00 96.31 250 LEU A C 1
ATOM 1901 O O . LEU A 1 250 ? 22.094 -7.007 -33.071 1.00 96.31 250 LEU A O 1
ATOM 1905 N N . LEU A 1 251 ? 22.149 -5.815 -31.157 1.00 95.69 251 LEU A N 1
ATOM 1906 C CA . LEU A 1 251 ? 23.461 -5.203 -31.385 1.00 95.69 251 LEU A CA 1
ATOM 1907 C C . LEU A 1 251 ? 24.565 -6.264 -31.440 1.00 95.69 251 LEU A C 1
ATOM 1909 O O . LEU A 1 251 ? 25.342 -6.288 -32.394 1.00 95.69 251 LEU A O 1
ATOM 1913 N N . HIS A 1 252 ? 24.566 -7.206 -30.496 1.00 96.44 252 HIS A N 1
ATOM 1914 C CA . HIS A 1 252 ? 25.516 -8.315 -30.471 1.00 96.44 252 HIS A CA 1
ATOM 1915 C C . HIS A 1 252 ? 25.424 -9.185 -31.734 1.00 96.44 252 HIS A C 1
ATOM 1917 O O . HIS A 1 252 ? 26.433 -9.506 -32.362 1.00 96.44 252 HIS A O 1
ATOM 1923 N N . THR A 1 253 ? 24.205 -9.530 -32.155 1.00 95.25 253 THR A N 1
ATOM 1924 C CA . THR A 1 253 ? 23.972 -10.319 -33.374 1.00 95.25 253 THR A CA 1
ATOM 1925 C C . THR A 1 253 ? 24.459 -9.579 -34.620 1.00 95.25 253 THR A C 1
ATOM 1927 O O . THR A 1 253 ? 25.034 -10.182 -35.528 1.00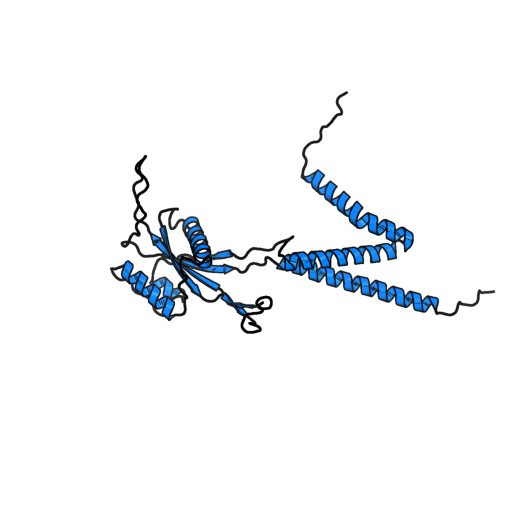 95.25 253 THR A O 1
ATOM 1930 N N . ARG A 1 254 ? 24.256 -8.259 -34.675 1.00 94.19 254 ARG A N 1
ATOM 1931 C CA . ARG A 1 254 ? 24.760 -7.413 -35.760 1.00 94.19 254 ARG A CA 1
ATOM 1932 C C . ARG A 1 254 ? 26.287 -7.397 -35.792 1.00 94.19 254 ARG A C 1
ATOM 1934 O O . ARG A 1 254 ? 26.851 -7.545 -36.874 1.00 94.19 254 ARG A O 1
ATOM 1941 N N . ASP A 1 255 ? 26.946 -7.256 -34.647 1.00 94.19 255 ASP A N 1
ATOM 1942 C CA . ASP A 1 255 ? 28.410 -7.233 -34.576 1.00 94.19 255 ASP A CA 1
ATOM 1943 C C . ASP A 1 255 ? 29.016 -8.559 -35.032 1.00 94.19 255 ASP A C 1
ATOM 1945 O O . ASP A 1 255 ? 29.948 -8.553 -35.836 1.00 94.19 255 ASP A O 1
ATOM 1949 N N . ARG A 1 256 ? 28.416 -9.690 -34.643 1.00 94.44 256 ARG A N 1
ATOM 1950 C CA . ARG A 1 256 ? 28.815 -11.013 -35.142 1.00 94.44 256 ARG A CA 1
ATOM 1951 C C . ARG A 1 256 ? 28.756 -11.111 -36.667 1.00 94.44 256 ARG A C 1
ATOM 1953 O O . ARG A 1 256 ? 29.742 -11.501 -37.285 1.00 94.44 256 ARG A O 1
ATOM 1960 N N . ARG A 1 257 ? 27.651 -10.679 -37.285 1.00 93.31 257 ARG A N 1
ATOM 1961 C CA . ARG A 1 257 ? 27.511 -10.672 -38.757 1.00 93.31 257 ARG A CA 1
ATOM 1962 C C . ARG A 1 257 ? 28.547 -9.775 -39.434 1.00 93.31 257 ARG A C 1
ATOM 1964 O O . ARG A 1 257 ? 29.066 -10.110 -40.493 1.00 93.31 257 ARG A O 1
ATOM 1971 N N . VAL A 1 258 ? 28.860 -8.621 -38.841 1.00 91.75 258 VAL A N 1
ATOM 1972 C CA . VAL A 1 258 ? 29.892 -7.716 -39.374 1.00 91.75 258 VAL A CA 1
ATOM 1973 C C . VAL A 1 258 ? 31.279 -8.348 -39.276 1.00 91.75 258 VAL A C 1
ATOM 1975 O O . VAL A 1 258 ? 32.060 -8.215 -40.215 1.00 91.75 258 VAL A O 1
ATOM 1978 N N . MET A 1 259 ? 31.588 -9.040 -38.179 1.00 92.69 259 MET A N 1
ATOM 1979 C CA . MET A 1 259 ? 32.849 -9.768 -38.027 1.00 92.69 259 MET A CA 1
ATOM 1980 C C . MET A 1 259 ? 32.994 -10.877 -39.073 1.00 92.69 259 MET A C 1
ATOM 1982 O O . MET A 1 259 ? 34.041 -10.958 -39.707 1.00 92.69 259 MET A O 1
ATOM 1986 N N . GLU A 1 260 ? 31.944 -11.670 -39.298 1.00 92.88 260 GLU A N 1
ATOM 1987 C CA . GLU A 1 260 ? 31.907 -12.720 -40.328 1.00 92.88 260 GLU A CA 1
ATOM 1988 C C . GLU A 1 260 ? 32.104 -12.143 -41.740 1.00 92.88 260 GLU A C 1
ATOM 1990 O O . GLU A 1 260 ? 32.926 -12.629 -42.512 1.00 92.88 260 GLU A O 1
ATOM 1995 N N . ASN A 1 261 ? 31.423 -11.043 -42.069 1.00 90.00 261 ASN A N 1
ATOM 1996 C CA . ASN A 1 261 ? 31.576 -10.392 -43.372 1.00 90.00 261 ASN A CA 1
ATOM 1997 C C . ASN A 1 261 ? 32.968 -9.774 -43.571 1.00 90.00 261 ASN A C 1
ATOM 1999 O O . ASN A 1 261 ? 33.463 -9.729 -44.692 1.00 90.00 261 ASN A O 1
ATOM 2003 N N . ARG A 1 262 ? 33.600 -9.280 -42.500 1.00 87.62 262 ARG A N 1
ATOM 2004 C CA . ARG A 1 262 ? 34.964 -8.731 -42.550 1.00 87.62 262 ARG A CA 1
ATOM 2005 C C . ARG A 1 262 ? 36.035 -9.814 -42.654 1.00 87.62 262 ARG A C 1
ATOM 2007 O O . ARG A 1 262 ? 37.103 -9.531 -43.185 1.00 87.62 262 ARG A O 1
ATOM 2014 N N . SER A 1 263 ? 35.780 -11.012 -42.129 1.00 89.94 263 SER A N 1
ATOM 2015 C CA . SER A 1 263 ? 36.701 -12.148 -42.238 1.00 89.94 263 SER A CA 1
ATOM 2016 C C . SER A 1 263 ? 36.537 -12.933 -43.544 1.00 89.94 263 SER A C 1
ATOM 2018 O O . SER A 1 263 ? 37.435 -13.691 -43.912 1.00 89.94 263 SER A O 1
ATOM 2020 N N . ALA A 1 264 ? 35.430 -12.740 -44.269 1.00 84.94 264 ALA A N 1
ATOM 2021 C CA . ALA A 1 264 ? 35.226 -13.320 -45.590 1.00 84.94 264 ALA A CA 1
ATOM 2022 C C . ALA A 1 264 ? 36.255 -12.785 -46.605 1.00 84.94 264 ALA A C 1
ATOM 2024 O O . ALA A 1 264 ? 36.546 -11.590 -46.671 1.00 84.94 264 ALA A O 1
ATOM 2025 N N . LYS A 1 265 ? 36.816 -13.688 -47.418 1.00 79.25 265 LYS A N 1
ATOM 2026 C CA . LYS A 1 265 ? 37.808 -13.344 -48.447 1.00 79.25 265 LYS A CA 1
ATOM 2027 C C . LYS A 1 265 ? 37.146 -12.464 -49.514 1.00 79.25 265 LYS A C 1
ATOM 2029 O O . LYS A 1 265 ? 36.085 -12.824 -50.020 1.00 79.25 265 LYS A O 1
ATOM 2034 N N . ALA A 1 266 ? 37.767 -11.332 -49.850 1.00 75.88 266 ALA A N 1
ATOM 2035 C CA . ALA A 1 266 ? 37.250 -10.429 -50.876 1.00 75.88 266 ALA A CA 1
ATOM 2036 C C . ALA A 1 266 ? 37.047 -11.184 -52.200 1.00 75.88 266 ALA A C 1
ATOM 2038 O O . ALA A 1 266 ? 37.933 -11.923 -52.638 1.00 75.88 266 ALA A O 1
ATOM 2039 N N . LEU A 1 267 ? 35.873 -11.015 -52.816 1.00 75.19 267 LEU A N 1
ATOM 2040 C CA . LEU A 1 267 ? 35.602 -11.572 -54.140 1.00 75.19 267 LEU A CA 1
ATOM 2041 C C . LEU A 1 267 ? 36.597 -10.969 -55.147 1.00 75.19 267 LEU A C 1
ATOM 2043 O O . LEU A 1 267 ? 36.911 -9.779 -55.033 1.00 75.19 267 LEU A O 1
ATOM 2047 N N . PRO A 1 268 ? 37.113 -11.759 -56.108 1.00 74.19 268 PRO A N 1
ATOM 2048 C CA . PRO A 1 268 ? 37.989 -11.224 -57.140 1.00 74.19 268 PRO A CA 1
ATOM 2049 C C . PRO A 1 268 ? 37.257 -10.097 -57.872 1.00 74.19 268 PRO A C 1
ATOM 2051 O O . PRO A 1 268 ? 36.094 -10.255 -58.247 1.00 74.19 268 PRO A O 1
ATOM 2054 N N . ALA A 1 269 ? 37.925 -8.951 -58.035 1.00 71.75 269 ALA A N 1
ATOM 2055 C CA . ALA A 1 269 ? 37.398 -7.862 -58.845 1.00 71.75 269 ALA A CA 1
ATOM 2056 C C . ALA A 1 269 ? 37.134 -8.418 -60.249 1.00 71.75 269 ALA A C 1
ATOM 2058 O O . ALA A 1 269 ? 38.050 -8.952 -60.876 1.00 71.75 269 ALA A O 1
ATOM 2059 N N . GLY A 1 270 ? 35.872 -8.383 -60.684 1.00 70.44 270 GLY A N 1
ATOM 2060 C CA . GLY A 1 270 ? 35.484 -8.862 -62.007 1.00 70.44 270 GLY A CA 1
ATOM 2061 C C . GLY A 1 270 ? 36.302 -8.144 -63.079 1.00 70.44 270 GLY A C 1
ATOM 2062 O O . GLY A 1 270 ? 36.418 -6.919 -63.029 1.00 70.44 270 GLY A O 1
ATOM 2063 N N . ALA A 1 271 ? 36.902 -8.929 -63.975 1.00 49.41 271 ALA A N 1
ATOM 2064 C CA . ALA A 1 271 ? 37.564 -8.449 -65.184 1.00 49.41 271 ALA A CA 1
ATOM 2065 C C . ALA A 1 271 ? 36.538 -7.963 -66.215 1.00 49.41 271 ALA A C 1
ATOM 2067 O O . ALA A 1 271 ? 35.437 -8.562 -66.263 1.00 49.41 271 ALA A O 1
#

Solvent-accessible surface area (backbone atoms only — not comparable to full-atom values): 15194 Å² total; per-residue (Å²): 141,86,89,76,78,87,74,70,92,48,69,67,62,53,49,53,50,52,50,52,51,48,48,48,55,63,56,41,45,53,24,56,59,34,20,74,76,61,36,59,75,53,10,45,52,52,39,52,28,51,50,23,48,51,43,22,55,49,17,50,50,20,34,74,68,60,44,83,65,66,39,49,69,62,42,78,38,72,36,87,97,53,34,74,40,71,50,60,46,52,40,24,78,72,65,72,32,98,60,71,50,79,88,63,96,48,41,64,60,45,54,55,50,49,54,51,53,36,44,75,74,64,34,42,75,50,54,80,88,39,70,68,32,52,56,49,46,52,50,42,50,51,52,38,43,75,70,63,76,42,58,92,83,39,56,44,77,77,50,37,34,38,39,70,54,53,58,32,58,69,38,80,90,56,76,44,61,93,63,35,80,44,67,46,75,27,37,38,39,32,33,36,35,40,36,51,90,74,82,79,56,91,96,53,83,73,72,82,89,44,76,32,65,90,50,69,58,31,35,31,31,31,34,55,44,75,52,40,37,42,52,54,18,43,52,47,18,54,54,20,44,53,53,22,53,54,41,51,50,52,52,52,55,49,51,53,54,51,52,53,62,68,70,48,78,79,74,78,81,82,129

pLDDT: mean 86.89, std 9.47, range [39.91, 98.0]